Protein AF-0000000083715897 (afdb_homodimer)

Secondary structure (DSSP, 8-state):
-EEEEEEEETTEEEEEEEE--HHHHHHHHHHHHHHHHTS-SS-PEEEEEEEEEEEETTEEEEEEEEEEEE-SSEEEEEEEE--TT----HHHHHHHH-TTEEEEETTHHHHHHHHHHHH----S-EEE-SSS-S--------------/-EEEEEEEETTEEEEEEEE--HHHHHHHHHHHHHHHHTS-SS-PEEEEEEEEEEEETTEEEEEEEEEEEE-SSEEEEEEEE--TT----HHHHHHHH-TTEEEEETTHHHHHHHHHHHH----S-EEE-SSS-S--------------

Radius of gyration: 19.13 Å; Cα contacts (8 Å, |Δi|>4): 554; chains: 2; bounding box: 36×48×66 Å

Sequence (296 aa):
MGYVKSFNLNGIYIETTVTNERNVIDDHISRFERQVNDYDNCMTKFFGFDTEWRVSSYGVACCQCAISLADGRSCLIIPLSSSVTVSIPQSLVNFLSHPNYTFVGIGIKDNVTDIKNVYGIGCRNAVELGPWAARVYCSTRMSYYGVDMGYVKSFNLNGIYIETTVTNERNVIDDHISRFERQVNDYDNCMTKFFGFDTEWRVSSYGVACCQCAISLADGRSCLIIPLSSSVTVSIPQSLVNFLSHPNYTFVGIGIKDNVTDIKNVYGIGCRNAVELGPWAARVYCSTRMSYYGVD

pLDDT: mean 79.61, std 22.15, range [19.59, 97.88]

InterPro domains:
  IPR012337 Ribonuclease H-like superfamily [SSF53098] (43-140)
  IPR036397 Ribonuclease H superfamily [G3DSA:3.30.420.10] (3-148)
  IPR051132 3'-5' Exonuclease domain-containing protein [PTHR13620] (13-134)

Organism: NCBI:txid97028

Structure (mmCIF, N/CA/C/O backbone):
data_AF-0000000083715897-model_v1
#
loop_
_entity.id
_entity.type
_entity.pdbx_description
1 polymer 'Werner syndrome-like exonuclease-like'
#
loop_
_atom_site.group_PDB
_atom_site.id
_atom_site.type_symbol
_atom_site.label_atom_id
_atom_site.label_alt_id
_atom_site.label_comp_id
_atom_site.label_asym_id
_atom_site.label_entity_id
_atom_site.label_seq_id
_atom_site.pdbx_PDB_ins_code
_atom_site.Cartn_x
_atom_site.Cartn_y
_atom_site.Cartn_z
_atom_site.occupancy
_atom_site.B_iso_or_equiv
_atom_site.auth_seq_id
_atom_site.auth_comp_id
_atom_site.auth_asym_id
_atom_site.auth_atom_id
_atom_site.pdbx_PDB_model_num
ATOM 1 N N . MET A 1 1 ? 14.938 15.688 6.055 1 63.53 1 MET A N 1
ATOM 2 C CA . MET A 1 1 ? 15.453 14.492 5.395 1 63.53 1 MET A CA 1
ATOM 3 C C . MET A 1 1 ? 14.391 13.867 4.492 1 63.53 1 MET A C 1
ATOM 5 O O . MET A 1 1 ? 13.211 13.852 4.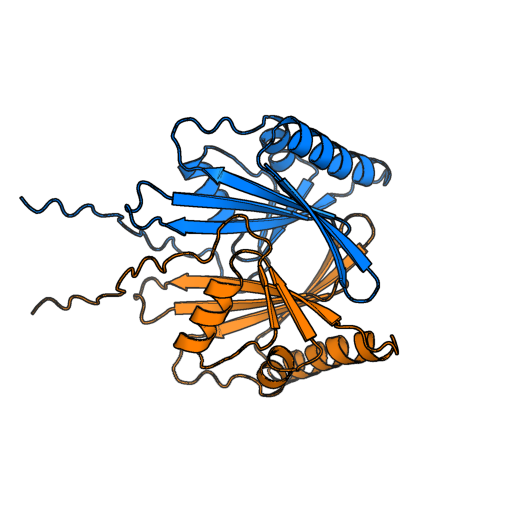84 1 63.53 1 MET A O 1
ATOM 9 N N . GLY A 1 2 ? 14.688 13.812 3.156 1 84.19 2 GLY A N 1
ATOM 10 C CA . GLY A 1 2 ? 13.734 13.203 2.244 1 84.19 2 GLY A CA 1
ATOM 11 C C . GLY A 1 2 ? 14.297 12.977 0.854 1 84.19 2 GLY A C 1
ATOM 12 O O . GLY A 1 2 ? 15.391 13.445 0.539 1 84.19 2 GLY A O 1
ATOM 13 N N . TYR A 1 3 ? 13.891 12.055 0.221 1 88.25 3 TYR A N 1
ATOM 14 C CA . TYR A 1 3 ? 14.242 11.812 -1.176 1 88.25 3 TYR A CA 1
ATOM 15 C C . TYR A 1 3 ? 12.984 11.672 -2.033 1 88.25 3 TYR A C 1
ATOM 17 O O . TYR A 1 3 ? 11.883 11.531 -1.507 1 88.25 3 TYR A O 1
ATOM 25 N N . VAL A 1 4 ? 13.227 11.906 -3.285 1 92.5 4 VAL A N 1
ATOM 26 C CA . VAL A 1 4 ? 12.188 11.719 -4.293 1 92.5 4 VAL A CA 1
ATOM 27 C C . VAL A 1 4 ? 12.656 10.703 -5.336 1 92.5 4 VAL A C 1
ATOM 29 O O . VAL A 1 4 ? 13.789 10.773 -5.809 1 92.5 4 VAL A O 1
ATOM 32 N N . LYS A 1 5 ? 11.906 9.758 -5.648 1 93.12 5 LYS A N 1
ATOM 33 C CA . LYS A 1 5 ? 12.148 8.773 -6.691 1 93.12 5 LYS A CA 1
ATOM 34 C C . LYS A 1 5 ? 10.898 8.555 -7.543 1 93.12 5 LYS A C 1
ATOM 36 O O . LYS A 1 5 ? 9.773 8.648 -7.047 1 93.12 5 LYS A O 1
ATOM 41 N N . SER A 1 6 ? 11.094 8.297 -8.82 1 93.12 6 SER A N 1
ATOM 42 C CA . SER A 1 6 ? 9.984 8.008 -9.719 1 93.12 6 SER A CA 1
ATOM 43 C C . SER A 1 6 ? 10.062 6.582 -10.258 1 93.12 6 SER A C 1
ATOM 45 O O . SER A 1 6 ? 11.148 6.094 -10.578 1 93.12 6 SER A O 1
ATOM 47 N N . PHE A 1 7 ? 8.969 5.938 -10.344 1 91.38 7 PHE A N 1
ATOM 48 C CA . PHE A 1 7 ? 8.859 4.582 -10.875 1 91.38 7 PHE A CA 1
ATOM 49 C C . PHE A 1 7 ? 7.855 4.527 -12.023 1 91.38 7 PHE A C 1
ATOM 51 O O . PHE A 1 7 ? 6.801 5.16 -11.961 1 91.38 7 PHE A O 1
ATOM 58 N N . ASN A 1 8 ? 8.227 3.824 -13.07 1 89.19 8 ASN A N 1
ATOM 59 C CA . ASN A 1 8 ? 7.301 3.58 -14.172 1 89.19 8 ASN A CA 1
ATOM 60 C C . ASN A 1 8 ? 6.531 2.275 -13.977 1 89.19 8 ASN A C 1
ATOM 62 O O . ASN A 1 8 ? 7.098 1.19 -14.117 1 89.19 8 ASN A O 1
ATOM 66 N N . LEU A 1 9 ? 5.281 2.418 -13.578 1 89.69 9 LEU A N 1
ATOM 67 C CA . LEU A 1 9 ? 4.402 1.261 -13.445 1 89.69 9 LEU A CA 1
ATOM 68 C C . LEU A 1 9 ? 3.445 1.164 -14.625 1 89.69 9 LEU A C 1
ATOM 70 O O . LEU A 1 9 ? 2.385 1.791 -14.625 1 89.69 9 LEU A O 1
ATOM 74 N N . ASN A 1 10 ? 3.775 0.331 -15.594 1 85.44 10 ASN A N 1
ATOM 75 C CA . ASN A 1 10 ? 2.906 0.104 -16.75 1 85.44 10 ASN A CA 1
ATOM 76 C C . ASN A 1 10 ? 2.566 1.41 -17.453 1 85.44 10 ASN A C 1
ATOM 78 O O . ASN A 1 10 ? 1.398 1.685 -17.734 1 85.44 10 ASN A O 1
ATOM 82 N N . GLY A 1 11 ? 3.57 2.293 -17.578 1 84.12 11 GLY A N 1
ATOM 83 C CA . GLY A 1 11 ? 3.389 3.537 -18.312 1 84.12 11 GLY A CA 1
ATOM 84 C C . GLY A 1 11 ? 2.965 4.691 -17.422 1 84.12 11 GLY A C 1
ATOM 85 O O . GLY A 1 11 ? 2.857 5.828 -17.891 1 84.12 11 GLY A O 1
ATOM 86 N N . ILE A 1 12 ? 2.635 4.426 -16.234 1 87.56 12 ILE A N 1
ATOM 87 C CA . ILE A 1 12 ? 2.27 5.469 -15.289 1 87.56 12 ILE A CA 1
ATOM 88 C C . ILE A 1 12 ? 3.459 5.781 -14.383 1 87.56 12 ILE A C 1
ATOM 90 O O . ILE A 1 12 ? 3.938 4.906 -13.656 1 87.56 12 ILE A O 1
ATOM 94 N N . TYR A 1 13 ? 3.92 6.949 -14.484 1 90 13 TYR A N 1
ATOM 95 C CA . TYR A 1 13 ? 5.02 7.371 -13.625 1 90 13 TYR A CA 1
ATOM 96 C C . TYR A 1 13 ? 4.504 7.848 -12.273 1 90 13 TYR A C 1
ATOM 98 O O . TYR A 1 13 ? 3.676 8.758 -12.203 1 90 13 TYR A O 1
ATOM 106 N N . ILE A 1 14 ? 4.977 7.223 -11.25 1 93.5 14 ILE A N 1
ATOM 107 C CA . ILE A 1 14 ? 4.59 7.59 -9.898 1 93.5 14 ILE A CA 1
ATOM 108 C C . ILE A 1 14 ? 5.773 8.234 -9.18 1 93.5 14 ILE A C 1
ATOM 110 O O . ILE A 1 14 ? 6.758 7.562 -8.867 1 93.5 14 ILE A O 1
ATOM 114 N N . GLU A 1 15 ? 5.676 9.523 -8.953 1 95.62 15 GLU A N 1
ATOM 115 C CA . GLU A 1 15 ? 6.688 10.227 -8.172 1 95.62 15 GLU A CA 1
ATOM 116 C C . GLU A 1 15 ? 6.496 9.969 -6.676 1 95.62 15 GLU A C 1
ATOM 118 O O . GLU A 1 15 ? 5.457 10.312 -6.109 1 95.62 15 GLU A O 1
ATOM 123 N N . THR A 1 16 ? 7.477 9.352 -6.039 1 96.19 16 THR A N 1
ATOM 124 C CA . THR A 1 16 ? 7.391 8.992 -4.625 1 96.19 16 THR A CA 1
ATOM 125 C C . THR A 1 16 ? 8.32 9.875 -3.791 1 96.19 16 THR A C 1
ATOM 127 O O . THR A 1 16 ? 9.531 9.891 -4.012 1 96.19 16 THR A O 1
ATOM 130 N N . THR A 1 17 ? 7.762 10.617 -2.85 1 96.69 17 THR A N 1
ATOM 131 C CA . THR A 1 17 ? 8.492 11.492 -1.94 1 96.69 17 THR A CA 1
ATOM 132 C C . THR A 1 17 ? 8.5 10.914 -0.526 1 96.69 17 THR A C 1
ATOM 134 O O . THR A 1 17 ? 7.441 10.641 0.04 1 96.69 17 THR A O 1
ATOM 137 N N . VAL A 1 18 ? 9.656 10.672 -0.022 1 95 18 VAL A N 1
ATOM 138 C CA . VAL A 1 18 ? 9.82 10.266 1.372 1 95 18 VAL A CA 1
ATOM 139 C C . VAL A 1 18 ? 10.422 11.422 2.172 1 95 18 VAL A C 1
ATOM 141 O O . VAL A 1 18 ? 11.539 11.867 1.889 1 95 18 VAL A O 1
ATOM 144 N N . THR A 1 19 ? 9.641 11.883 3.217 1 93.56 19 THR A N 1
ATOM 145 C CA . THR A 1 19 ? 10.133 13.062 3.914 1 93.56 19 THR A CA 1
ATOM 146 C C . THR A 1 19 ? 9.469 13.203 5.281 1 93.56 19 THR A C 1
ATOM 148 O O . THR A 1 19 ? 8.336 12.75 5.477 1 93.56 19 THR A O 1
ATOM 151 N N . ASN A 1 20 ? 10.156 13.82 6.184 1 91.94 20 ASN A N 1
ATOM 152 C CA . ASN A 1 20 ? 9.555 14.266 7.434 1 91.94 20 ASN A CA 1
ATOM 153 C C . ASN A 1 20 ? 9.625 15.781 7.578 1 91.94 20 ASN A C 1
ATOM 155 O O . ASN A 1 20 ? 9.359 16.328 8.648 1 91.94 20 ASN A O 1
ATOM 159 N N . GLU A 1 21 ? 9.969 16.469 6.527 1 92.31 21 GLU A N 1
ATOM 160 C CA . GLU A 1 21 ? 10.031 17.922 6.547 1 92.31 21 GLU A CA 1
ATOM 161 C C . GLU A 1 21 ? 8.648 18.547 6.355 1 92.31 21 GLU A C 1
ATOM 163 O O . GLU A 1 21 ? 7.988 18.297 5.344 1 92.31 21 GLU A O 1
ATOM 168 N N . ARG A 1 22 ? 8.336 19.422 7.223 1 93.69 22 ARG A N 1
ATOM 169 C CA . ARG A 1 22 ? 6.992 19.984 7.266 1 93.69 22 ARG A CA 1
ATOM 170 C C . ARG A 1 22 ? 6.66 20.703 5.961 1 93.69 22 ARG A C 1
ATOM 172 O O . ARG A 1 22 ? 5.578 20.516 5.402 1 93.69 22 ARG A O 1
ATOM 179 N N . ASN A 1 23 ? 7.605 21.5 5.531 1 95.38 23 ASN A N 1
ATOM 180 C CA . ASN A 1 23 ? 7.328 22.297 4.336 1 95.38 23 ASN A CA 1
ATOM 181 C C . ASN A 1 23 ? 7.117 21.406 3.111 1 95.38 23 ASN A C 1
ATOM 183 O O . ASN A 1 23 ? 6.285 21.719 2.256 1 95.38 23 ASN A O 1
ATOM 187 N N . VAL A 1 24 ? 7.887 20.359 2.979 1 96.62 24 VAL A N 1
ATOM 188 C CA . VAL A 1 24 ? 7.762 19.438 1.851 1 96.62 24 VAL A CA 1
ATOM 189 C C . VAL A 1 24 ? 6.426 18.703 1.932 1 96.62 24 VAL A C 1
ATOM 191 O O . VAL A 1 24 ? 5.75 18.516 0.918 1 96.62 24 VAL A O 1
ATOM 194 N N . ILE A 1 25 ? 6.035 18.297 3.094 1 97.06 25 ILE A N 1
ATOM 195 C CA . ILE A 1 25 ? 4.758 17.625 3.312 1 97.06 25 ILE A CA 1
ATOM 196 C C . ILE A 1 25 ? 3.613 18.562 2.93 1 97.06 25 ILE A C 1
ATOM 198 O O . ILE A 1 25 ? 2.721 18.188 2.17 1 97.06 25 ILE A O 1
ATOM 202 N N . ASP A 1 26 ? 3.686 19.797 3.414 1 97.62 26 ASP A N 1
ATOM 203 C CA . ASP A 1 26 ? 2.646 20.781 3.119 1 97.62 26 ASP A CA 1
ATOM 204 C C . ASP A 1 26 ? 2.512 21 1.614 1 97.62 26 ASP A C 1
ATOM 206 O O . ASP A 1 26 ? 1.397 21.047 1.088 1 97.62 26 ASP A O 1
ATOM 210 N N . ASP A 1 27 ? 3.613 21.109 0.977 1 97.25 27 ASP A N 1
ATOM 211 C CA . ASP A 1 27 ? 3.615 21.344 -0.465 1 97.25 27 ASP A CA 1
ATOM 212 C C . ASP A 1 27 ? 3.006 20.156 -1.21 1 97.25 27 ASP A C 1
ATOM 214 O O . ASP A 1 27 ? 2.23 20.344 -2.152 1 97.25 27 ASP A O 1
ATOM 218 N N . HIS A 1 28 ? 3.367 18.969 -0.839 1 97.38 28 HIS A N 1
ATOM 219 C CA . HIS A 1 28 ? 2.846 17.781 -1.5 1 97.38 28 HIS A CA 1
ATOM 220 C C . HIS A 1 28 ? 1.341 17.656 -1.293 1 97.38 28 HIS A C 1
ATOM 222 O O . HIS A 1 28 ? 0.606 17.328 -2.23 1 97.38 28 HIS A O 1
ATOM 228 N N . ILE A 1 29 ? 0.895 17.859 -0.114 1 97.31 29 ILE A N 1
ATOM 229 C CA . ILE A 1 29 ? -0.531 17.766 0.186 1 97.31 29 ILE A CA 1
ATOM 230 C C . ILE A 1 29 ? -1.288 18.828 -0.616 1 97.31 29 ILE A C 1
ATOM 232 O O . ILE A 1 29 ? -2.373 18.562 -1.14 1 97.31 29 ILE A O 1
ATOM 236 N N . SER A 1 30 ? -0.7 20.016 -0.681 1 95.81 30 SER A N 1
ATOM 237 C CA . SER A 1 30 ? -1.312 21.047 -1.515 1 95.81 30 SER A CA 1
ATOM 238 C C . SER A 1 30 ? -1.461 20.578 -2.957 1 95.81 30 SER A C 1
ATOM 240 O O . SER A 1 30 ? -2.467 20.859 -3.609 1 95.81 30 SER A O 1
ATOM 242 N N . ARG A 1 31 ? -0.529 19.859 -3.473 1 93.94 31 ARG A N 1
ATOM 243 C CA . ARG A 1 31 ? -0.606 19.312 -4.82 1 93.94 31 ARG A CA 1
ATOM 244 C C . ARG A 1 31 ? -1.712 18.266 -4.922 1 93.94 31 ARG A C 1
ATOM 246 O O . ARG A 1 31 ? -2.453 18.234 -5.906 1 93.94 31 ARG A O 1
ATOM 253 N N . PHE A 1 32 ? -1.788 17.391 -3.922 1 94 32 PHE A N 1
ATOM 254 C CA . PHE A 1 32 ? -2.908 16.453 -3.867 1 94 32 PHE A CA 1
ATOM 255 C C . PHE A 1 32 ? -4.23 17.188 -4.047 1 94 32 PHE A C 1
ATOM 257 O O . PHE A 1 32 ? -5.074 16.781 -4.848 1 94 32 PHE A O 1
ATOM 264 N N . GLU A 1 33 ? -4.383 18.297 -3.355 1 90.5 33 GLU A N 1
ATOM 265 C CA . GLU A 1 33 ? -5.652 19.016 -3.264 1 90.5 33 GLU A CA 1
ATOM 266 C C . GLU A 1 33 ? -5.953 19.766 -4.555 1 90.5 33 GLU A C 1
ATOM 268 O O . GLU A 1 33 ? -7.113 19.875 -4.957 1 90.5 33 GLU A O 1
ATOM 273 N N . ARG A 1 34 ? -4.961 20.312 -5.203 1 86.88 34 ARG A N 1
ATOM 274 C CA . ARG A 1 34 ? -5.145 21.062 -6.438 1 86.88 34 ARG A CA 1
ATOM 275 C C . ARG A 1 34 ? -5.609 20.156 -7.574 1 86.88 34 ARG A C 1
ATOM 277 O O . ARG A 1 34 ? -6.441 20.562 -8.391 1 86.88 34 ARG A O 1
ATOM 284 N N . GLN A 1 35 ? -5.008 19.062 -7.684 1 76.5 35 GLN A N 1
ATOM 285 C CA . GLN A 1 35 ? -5.344 18.125 -8.742 1 76.5 35 GLN A CA 1
ATOM 286 C C . GLN A 1 35 ? -6.793 17.656 -8.633 1 76.5 35 GLN A C 1
ATOM 288 O O . GLN A 1 35 ? -7.441 17.391 -9.648 1 76.5 35 GLN A O 1
ATOM 293 N N . VAL A 1 36 ? -7.305 17.656 -7.484 1 61.97 36 VAL A N 1
ATOM 294 C CA . VAL A 1 36 ? -8.68 17.234 -7.25 1 61.97 36 VAL A CA 1
ATOM 295 C C . VAL A 1 36 ? -9.641 18.375 -7.582 1 61.97 36 VAL A C 1
ATOM 297 O O . VAL A 1 36 ? -10.758 18.141 -8.047 1 61.97 36 VAL A O 1
ATOM 300 N N . ASN A 1 37 ? -9.281 19.516 -7.246 1 58.19 37 ASN A N 1
ATOM 301 C CA . ASN A 1 37 ? -10.141 20.672 -7.477 1 58.19 37 ASN A CA 1
ATOM 302 C C . ASN A 1 37 ? -10.398 20.891 -8.969 1 58.19 37 ASN A C 1
ATOM 304 O O . ASN A 1 37 ? -11.414 21.469 -9.344 1 58.19 37 ASN A O 1
ATOM 308 N N . ASP A 1 38 ? -9.367 20.594 -9.727 1 53.31 38 ASP A N 1
ATOM 309 C CA . ASP A 1 38 ? -9.609 20.844 -11.141 1 53.31 38 ASP A CA 1
ATOM 310 C C . ASP A 1 38 ? -10.75 19.984 -11.664 1 53.31 38 ASP A C 1
ATOM 312 O O . ASP A 1 38 ? -11.281 20.234 -12.75 1 53.31 38 ASP A O 1
ATOM 316 N N . TYR A 1 39 ? -10.883 18.938 -11.078 1 49.66 39 TYR A N 1
ATOM 317 C CA . TYR A 1 39 ? -12.047 18.172 -11.508 1 49.66 39 TYR A CA 1
ATOM 318 C C . TYR A 1 39 ? -13.289 18.578 -10.711 1 49.66 39 TYR A C 1
ATOM 320 O O . TYR A 1 39 ? -13.234 18.672 -9.484 1 49.66 39 TYR A O 1
ATOM 328 N N . ASP A 1 40 ? -13.906 19.688 -11.117 1 47.66 40 ASP A N 1
ATOM 329 C CA . ASP A 1 40 ? -15.094 20.406 -10.68 1 47.66 40 ASP A CA 1
ATOM 330 C C . ASP A 1 40 ? -16.016 19.5 -9.867 1 47.66 40 ASP A C 1
ATOM 332 O O . ASP A 1 40 ? -16.969 19.969 -9.227 1 47.66 40 ASP A O 1
ATOM 336 N N . ASN A 1 41 ? -16.266 18.188 -10.164 1 49.81 41 ASN A N 1
ATOM 337 C CA . ASN A 1 41 ? -17.578 17.672 -9.812 1 49.81 41 ASN A CA 1
ATOM 338 C C . ASN A 1 41 ? -17.625 17.219 -8.352 1 49.81 41 ASN A C 1
ATOM 340 O O . ASN A 1 41 ? -16.594 17.031 -7.723 1 49.81 41 ASN A O 1
ATOM 344 N N . CYS A 1 42 ? -18.875 17.438 -7.691 1 50.62 42 CYS A N 1
ATOM 345 C CA . CYS A 1 42 ? -19.531 17 -6.461 1 50.62 42 CYS A CA 1
ATOM 346 C C . CYS A 1 42 ? -19.016 15.633 -6.023 1 50.62 42 CYS A C 1
ATOM 348 O O . CYS A 1 42 ? -19.594 14.992 -5.145 1 50.62 42 CYS A O 1
ATOM 350 N N . MET A 1 43 ? -17.75 15.25 -6.656 1 60.38 43 MET A N 1
ATOM 351 C CA . MET A 1 43 ? -17.547 13.836 -6.359 1 60.38 43 MET A CA 1
ATOM 352 C C . MET A 1 43 ? -16.375 13.641 -5.395 1 60.38 43 MET A C 1
ATOM 354 O O . MET A 1 43 ? -15.492 14.492 -5.312 1 60.38 43 MET A O 1
ATOM 358 N N . THR A 1 44 ? -16.547 12.805 -4.504 1 66.69 44 THR A N 1
ATOM 359 C CA . THR A 1 44 ? -15.523 12.359 -3.557 1 66.69 44 THR A CA 1
ATOM 360 C C . THR A 1 44 ? -14.234 11.984 -4.285 1 66.69 44 THR A C 1
ATOM 362 O O . THR A 1 44 ? -14.273 11.438 -5.387 1 66.69 44 THR A O 1
ATOM 365 N N . LYS A 1 45 ? -13.188 12.602 -3.738 1 88.44 45 LYS A N 1
ATOM 366 C CA . LYS A 1 45 ? -11.867 12.273 -4.262 1 88.44 45 LYS A CA 1
ATOM 367 C C . LYS A 1 45 ? -11.234 11.125 -3.48 1 88.44 45 LYS A C 1
ATOM 369 O O . LYS A 1 45 ? -11.305 11.086 -2.25 1 88.44 45 LYS A O 1
ATOM 374 N N . PHE A 1 46 ? -10.719 10.211 -4.227 1 93.94 46 PHE A N 1
ATOM 375 C CA . PHE A 1 46 ? -10.156 9.031 -3.588 1 93.94 46 PHE A CA 1
ATOM 376 C C . PHE A 1 46 ? -8.641 9.133 -3.502 1 93.94 46 PHE A C 1
ATOM 378 O O . PHE A 1 46 ? -7.988 9.594 -4.441 1 93.94 46 PHE A O 1
ATOM 385 N N . PHE A 1 47 ? -8.039 8.727 -2.389 1 96.25 47 PHE A N 1
ATOM 386 C CA . PHE A 1 47 ? -6.605 8.594 -2.148 1 96.25 47 PHE A CA 1
ATOM 387 C C . PHE A 1 47 ? -6.281 7.227 -1.569 1 96.25 47 PHE A C 1
ATOM 389 O O . PHE A 1 47 ? -7.102 6.629 -0.872 1 96.25 47 PHE A O 1
ATOM 396 N N . GLY A 1 48 ? -5.129 6.711 -1.991 1 96.75 48 GLY A N 1
ATOM 397 C CA . GLY A 1 48 ? -4.605 5.555 -1.277 1 96.75 48 GLY A CA 1
ATOM 398 C C . GLY A 1 48 ? -4.012 5.91 0.075 1 96.75 48 GLY A C 1
ATOM 399 O O . GLY A 1 48 ? -3.42 6.977 0.239 1 96.75 48 GLY A O 1
ATOM 400 N N . PHE A 1 49 ? -4.188 5.039 1.024 1 97.12 49 PHE A N 1
ATOM 401 C CA . PHE A 1 49 ? -3.678 5.219 2.379 1 97.12 49 PHE A CA 1
ATOM 402 C C . PHE A 1 49 ? -3.137 3.908 2.934 1 97.12 49 PHE A C 1
ATOM 404 O O . PHE A 1 49 ? -3.75 2.854 2.756 1 97.12 49 PHE A O 1
ATOM 411 N N . ASP A 1 50 ? -1.96 4.031 3.584 1 94 50 ASP A N 1
ATOM 412 C CA . ASP A 1 50 ? -1.359 2.883 4.254 1 94 50 ASP A CA 1
ATOM 413 C C . ASP A 1 50 ? -0.403 3.33 5.359 1 94 50 ASP A C 1
ATOM 415 O O . ASP A 1 50 ? 0.036 4.484 5.375 1 94 50 ASP A O 1
ATOM 419 N N . THR A 1 51 ? -0.194 2.396 6.309 1 92.62 51 THR A N 1
ATOM 420 C CA . THR A 1 51 ? 0.817 2.641 7.332 1 92.62 51 THR A CA 1
ATOM 421 C C . THR A 1 51 ? 1.758 1.446 7.457 1 92.62 51 THR A C 1
ATOM 423 O O . THR A 1 51 ? 1.384 0.318 7.129 1 92.62 51 THR A O 1
ATOM 426 N N . GLU A 1 52 ? 2.939 1.724 7.809 1 88.69 52 GLU A N 1
ATOM 427 C CA . GLU A 1 52 ? 3.939 0.72 8.164 1 88.69 52 GLU A CA 1
ATOM 428 C C . GLU A 1 52 ? 4.527 0.988 9.547 1 88.69 52 GLU A C 1
ATOM 430 O O . GLU A 1 52 ? 4.977 2.1 9.828 1 88.69 52 GLU A O 1
ATOM 435 N N . TRP A 1 53 ? 4.465 -0.069 10.336 1 83.56 53 TRP A N 1
ATOM 436 C CA . TRP A 1 53 ? 4.918 0.062 11.711 1 83.56 53 TRP A CA 1
ATOM 4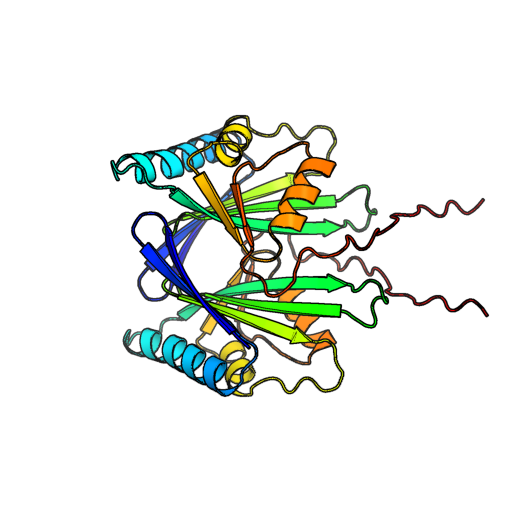37 C C . TRP A 1 53 ? 6.141 -0.812 11.969 1 83.56 53 TRP A C 1
ATOM 439 O O . TRP A 1 53 ? 6.238 -1.924 11.445 1 83.56 53 TRP A O 1
ATOM 449 N N . ARG A 1 54 ? 7.031 -0.225 12.727 1 76.75 54 ARG A N 1
ATOM 450 C CA . ARG A 1 54 ? 8.18 -0.995 13.195 1 76.75 54 ARG A CA 1
ATOM 451 C C . ARG A 1 54 ? 8.414 -0.771 14.68 1 76.75 54 ARG A C 1
ATOM 453 O O . ARG A 1 54 ? 8.289 0.352 15.172 1 76.75 54 ARG A O 1
ATOM 460 N N . VAL A 1 55 ? 8.484 -1.864 15.336 1 68.44 55 VAL A N 1
ATOM 461 C CA . VAL A 1 55 ? 8.828 -1.768 16.75 1 68.44 55 VAL A CA 1
ATOM 462 C C . VAL A 1 55 ? 10.344 -1.843 16.906 1 68.44 55 VAL A C 1
ATOM 464 O O . VAL A 1 55 ? 11.008 -2.627 16.234 1 68.44 55 VAL A O 1
ATOM 467 N N . SER A 1 56 ? 10.797 -0.863 17.531 1 59.12 56 SER A N 1
ATOM 468 C CA . SER A 1 56 ? 12.234 -0.819 17.75 1 59.12 56 SER A CA 1
ATOM 469 C C . SER A 1 56 ? 12.688 -1.93 18.703 1 59.12 56 SER A C 1
ATOM 471 O O . SER A 1 56 ? 11.867 -2.52 19.406 1 59.12 56 SER A O 1
ATOM 473 N N . SER A 1 57 ? 13.883 -2.207 18.516 1 57.5 57 SER A N 1
ATOM 474 C CA . SER A 1 57 ? 14.508 -3.162 19.422 1 57.5 57 SER A CA 1
ATOM 475 C C . SER A 1 57 ? 14.359 -2.725 20.875 1 57.5 57 SER A C 1
ATOM 477 O O . SER A 1 57 ? 14.453 -3.547 21.781 1 57.5 57 SER A O 1
ATOM 479 N N . TYR A 1 58 ? 14.133 -1.571 21.047 1 54.75 58 TYR A N 1
ATOM 480 C CA . TYR A 1 58 ? 14.086 -1.043 22.406 1 54.75 58 TYR A CA 1
ATOM 481 C C . TYR A 1 58 ? 12.688 -1.193 23 1 54.75 58 TYR A C 1
ATOM 483 O O . TYR A 1 58 ? 12.438 -0.749 24.125 1 54.75 58 TYR A O 1
ATOM 491 N N . GLY A 1 59 ? 12 -1.757 22.266 1 52.91 59 GLY A N 1
ATOM 492 C CA . GLY A 1 59 ? 10.672 -2.029 22.781 1 52.91 59 GLY A CA 1
ATOM 493 C C . GLY A 1 59 ? 9.594 -1.168 22.141 1 52.91 59 GLY A C 1
ATOM 494 O O . GLY A 1 59 ? 9.859 -0.449 21.172 1 52.91 59 GLY A O 1
ATOM 495 N N . VAL A 1 60 ? 8.422 -1.414 22.609 1 51.69 60 VAL A N 1
ATOM 496 C CA . VAL A 1 60 ? 7.188 -0.854 22.062 1 51.69 60 VAL A CA 1
ATOM 497 C C . VAL A 1 60 ? 7.215 0.668 22.188 1 51.69 60 VAL A C 1
ATOM 499 O O . VAL A 1 60 ? 6.652 1.371 21.344 1 51.69 60 VAL A O 1
ATOM 502 N N . ALA A 1 61 ? 7.945 1.046 23.234 1 50.97 61 ALA A N 1
ATOM 503 C CA . ALA A 1 61 ? 8.016 2.484 23.484 1 50.97 61 ALA A CA 1
ATOM 504 C C . ALA A 1 61 ? 8.617 3.219 22.297 1 50.97 61 ALA A C 1
ATOM 506 O O . ALA A 1 61 ? 8.445 4.434 22.156 1 50.97 61 ALA A O 1
ATOM 507 N N . CYS A 1 62 ? 9.203 2.355 21.562 1 57.12 62 CYS A N 1
ATOM 508 C CA . CYS A 1 62 ? 9.836 3.02 20.438 1 57.12 62 CYS A CA 1
ATOM 509 C C . CYS A 1 62 ? 9.281 2.494 19.125 1 57.12 62 CYS A C 1
ATOM 511 O O . CYS A 1 62 ? 9.883 1.625 18.484 1 57.12 62 CYS A O 1
ATOM 513 N N . CYS A 1 63 ? 8.07 2.879 18.891 1 67.62 63 CYS A N 1
ATOM 514 C CA . CYS A 1 63 ? 7.398 2.471 17.656 1 67.62 63 CYS A CA 1
ATOM 515 C C . CYS A 1 63 ? 7.59 3.514 16.562 1 67.62 63 CYS A C 1
ATOM 517 O O . CYS A 1 63 ? 7.559 4.715 16.828 1 67.62 63 CYS A O 1
ATOM 519 N N . GLN A 1 64 ? 8.133 3.033 15.5 1 77.38 64 GLN A N 1
ATOM 520 C CA . GLN A 1 64 ? 8.227 3.895 14.328 1 77.38 64 GLN A CA 1
ATOM 521 C C . GLN A 1 64 ? 7.105 3.602 13.336 1 77.38 64 GLN A C 1
ATOM 523 O O . GLN A 1 64 ? 6.672 2.455 13.203 1 77.38 64 GLN A O 1
ATOM 528 N N . CYS A 1 65 ? 6.512 4.676 12.859 1 86.69 65 CYS A N 1
ATOM 529 C CA . CYS A 1 65 ? 5.426 4.547 11.898 1 86.69 65 CYS A CA 1
ATOM 530 C C . CYS A 1 65 ? 5.691 5.402 10.656 1 86.69 65 CYS A C 1
ATOM 532 O O . CYS A 1 65 ? 6.289 6.477 10.758 1 86.69 65 CYS A O 1
ATOM 534 N N . ALA A 1 66 ? 5.344 4.898 9.539 1 92.31 66 ALA A N 1
ATOM 535 C CA . ALA A 1 66 ? 5.312 5.691 8.312 1 92.31 66 ALA A CA 1
ATOM 536 C C . ALA A 1 66 ? 3.924 5.668 7.68 1 92.31 66 ALA A C 1
ATOM 538 O O . ALA A 1 66 ? 3.307 4.609 7.559 1 92.31 66 ALA A O 1
ATOM 539 N N . ILE A 1 67 ? 3.402 6.852 7.355 1 95.12 67 ILE A N 1
ATOM 540 C CA . ILE A 1 67 ? 2.145 6.973 6.629 1 95.12 67 ILE A CA 1
ATOM 541 C C . ILE A 1 67 ? 2.426 7.121 5.133 1 95.12 67 ILE A C 1
ATOM 543 O O . ILE A 1 67 ? 3.328 7.863 4.738 1 95.12 67 ILE A O 1
ATOM 547 N N . SER A 1 68 ? 1.718 6.41 4.312 1 97 68 SER A N 1
ATOM 548 C CA . SER A 1 68 ? 1.808 6.539 2.861 1 97 68 SER A CA 1
ATOM 549 C C . SER A 1 68 ? 0.482 6.996 2.264 1 97 68 SER A C 1
ATOM 551 O O . SER A 1 68 ? -0.572 6.441 2.578 1 97 68 SER A O 1
ATOM 553 N N . LEU A 1 69 ? 0.518 8.062 1.461 1 97.88 69 LEU A N 1
ATOM 554 C CA . LEU A 1 69 ? -0.626 8.625 0.75 1 97.88 69 LEU A CA 1
ATOM 555 C C . LEU A 1 69 ? -0.372 8.648 -0.753 1 97.88 69 LEU A C 1
ATOM 557 O O . LEU A 1 69 ? 0.731 8.984 -1.195 1 97.88 69 LEU A O 1
ATOM 561 N N . ALA A 1 70 ? -1.35 8.258 -1.511 1 96.75 70 ALA A N 1
ATOM 562 C CA . ALA A 1 70 ? -1.169 8.227 -2.961 1 96.75 70 ALA A CA 1
ATOM 563 C C . ALA A 1 70 ? -2.408 8.75 -3.68 1 96.75 70 ALA A C 1
ATOM 565 O O . ALA A 1 70 ? -3.535 8.508 -3.244 1 96.75 70 ALA A O 1
ATOM 566 N N . ASP A 1 71 ? -2.246 9.43 -4.84 1 94.56 71 ASP A N 1
ATOM 567 C CA . ASP A 1 71 ? -3.371 9.969 -5.602 1 94.56 71 ASP A CA 1
ATOM 568 C C . ASP A 1 71 ? -3.402 9.398 -7.016 1 94.56 71 ASP A C 1
ATOM 570 O O . ASP A 1 71 ? -4.051 9.953 -7.902 1 94.56 71 ASP A O 1
ATOM 574 N N . GLY A 1 72 ? -2.619 8.391 -7.312 1 90.56 72 GLY A N 1
ATOM 575 C CA . GLY A 1 72 ? -2.578 7.789 -8.633 1 90.56 72 GLY A CA 1
ATOM 576 C C . GLY A 1 72 ? -1.39 8.242 -9.461 1 90.56 72 GLY A C 1
ATOM 577 O O . GLY A 1 72 ? -1.02 7.594 -10.438 1 90.56 72 GLY A O 1
ATOM 578 N N . ARG A 1 73 ? -0.858 9.414 -9.07 1 92.25 73 ARG A N 1
ATOM 579 C CA . ARG A 1 73 ? 0.263 9.938 -9.844 1 92.25 73 ARG A CA 1
ATOM 580 C C . ARG A 1 73 ? 1.475 10.188 -8.953 1 92.25 73 ARG A 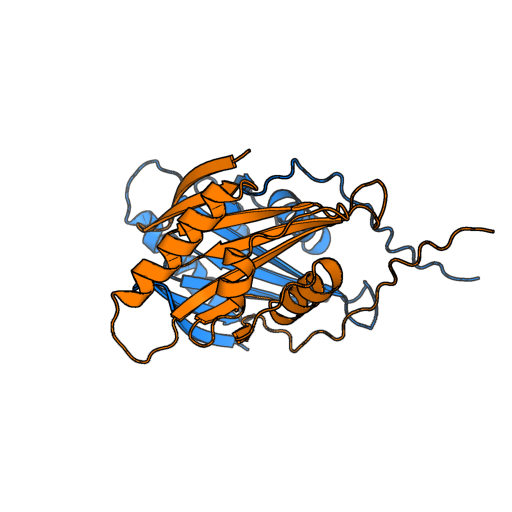C 1
ATOM 582 O O . ARG A 1 73 ? 2.594 10.336 -9.445 1 92.25 73 ARG A O 1
ATOM 589 N N . SER A 1 74 ? 1.271 10.305 -7.797 1 95.31 74 SER A N 1
ATOM 590 C CA . SER A 1 74 ? 2.359 10.516 -6.848 1 95.31 74 SER A CA 1
ATOM 591 C C . SER A 1 74 ? 2.051 9.859 -5.504 1 95.31 74 SER A C 1
ATOM 593 O O . SER A 1 74 ? 0.9 9.531 -5.219 1 95.31 74 SER A O 1
ATOM 595 N N . CYS A 1 75 ? 3.078 9.602 -4.758 1 97.06 75 CYS A N 1
ATOM 596 C CA . CYS A 1 75 ? 3.016 8.969 -3.443 1 97.06 75 CYS A CA 1
ATOM 597 C C . CYS A 1 75 ? 3.859 9.742 -2.432 1 97.06 75 CYS A C 1
ATOM 599 O O . CYS A 1 75 ? 5.004 10.102 -2.717 1 97.06 75 CYS A O 1
ATOM 601 N N . LEU A 1 76 ? 3.279 10.086 -1.317 1 97.69 76 LEU A N 1
ATOM 602 C CA . LEU A 1 76 ? 3.947 10.75 -0.203 1 97.69 76 LEU A CA 1
ATOM 603 C C . LEU A 1 76 ? 4.094 9.805 0.985 1 97.69 76 LEU A C 1
ATOM 605 O O . LEU A 1 76 ? 3.104 9.25 1.466 1 97.69 76 LEU A O 1
ATOM 609 N N . ILE A 1 77 ? 5.301 9.562 1.395 1 96.31 77 ILE A N 1
ATOM 610 C CA . ILE A 1 77 ? 5.59 8.734 2.559 1 96.31 77 ILE A CA 1
ATOM 611 C C . ILE A 1 77 ? 6.168 9.594 3.678 1 96.31 77 ILE A C 1
ATOM 613 O O . ILE A 1 77 ? 7.195 10.25 3.498 1 96.31 77 ILE A O 1
ATOM 617 N N . ILE A 1 78 ? 5.508 9.523 4.887 1 94.94 78 ILE A N 1
ATOM 618 C CA . ILE A 1 78 ? 5.871 10.375 6.016 1 94.94 78 ILE A CA 1
ATOM 619 C C . ILE A 1 78 ? 6.281 9.508 7.203 1 94.94 78 ILE A C 1
ATOM 621 O O . ILE A 1 78 ? 5.43 8.93 7.887 1 94.94 78 ILE A O 1
ATOM 625 N N . PRO A 1 79 ? 7.586 9.438 7.449 1 91.5 79 PRO A N 1
ATOM 626 C CA . PRO A 1 79 ? 8.008 8.797 8.695 1 91.5 79 PRO A CA 1
ATOM 627 C C . PRO A 1 79 ? 7.586 9.578 9.938 1 91.5 79 PRO A C 1
ATOM 629 O O . PRO A 1 79 ? 7.805 10.797 10 1 91.5 79 PRO A O 1
ATOM 632 N N . LEU A 1 80 ? 6.859 8.781 10.812 1 86.62 80 LEU A N 1
ATOM 633 C CA . LEU A 1 80 ? 6.461 9.367 12.086 1 86.62 80 LEU A CA 1
ATOM 634 C C . LEU A 1 80 ? 7.246 8.758 13.242 1 86.62 80 LEU A C 1
ATOM 636 O O . LEU A 1 80 ? 7.438 7.539 13.289 1 86.62 80 LEU A O 1
ATOM 640 N N . SER A 1 81 ? 7.984 9.477 13.922 1 74.44 81 SER A N 1
ATOM 641 C CA . SER A 1 81 ? 8.688 8.953 15.094 1 74.44 81 SER A CA 1
ATOM 642 C C . SER A 1 81 ? 7.809 9.008 16.344 1 74.44 81 SER A C 1
ATOM 644 O O . SER A 1 81 ? 6.906 9.844 16.438 1 74.44 81 SER A O 1
ATOM 646 N N . SER A 1 82 ? 7.816 7.859 17 1 65 82 SER A N 1
ATOM 647 C CA . SER A 1 82 ? 7.02 7.785 18.219 1 65 82 SER A CA 1
ATOM 648 C C . SER A 1 82 ? 7.504 8.797 19.25 1 65 82 SER A C 1
ATOM 650 O O . SER A 1 82 ? 6.977 8.852 20.375 1 65 82 SER A O 1
ATOM 652 N N . SER A 1 83 ? 8.469 9.516 18.812 1 58.25 83 SER A N 1
ATOM 653 C CA . SER A 1 83 ? 8.852 10.391 19.922 1 58.25 83 SER A CA 1
ATOM 654 C C . SER A 1 83 ? 7.75 11.391 20.25 1 58.25 83 SER A C 1
ATOM 656 O O . SER A 1 83 ? 6.977 11.773 19.375 1 58.25 83 SER A O 1
ATOM 658 N N . VAL A 1 84 ? 7.398 11.477 21.562 1 53.47 84 VAL A N 1
ATOM 659 C CA . VAL A 1 84 ? 6.395 12.289 22.234 1 53.47 84 VAL A CA 1
ATOM 660 C C . VAL A 1 84 ? 6.289 13.648 21.547 1 53.47 84 VAL A C 1
ATOM 662 O O . VAL A 1 84 ? 5.262 14.328 21.656 1 53.47 84 VAL A O 1
ATOM 665 N N . THR A 1 85 ? 7.328 13.914 20.891 1 55.06 85 THR A N 1
ATOM 666 C CA . THR A 1 85 ? 7.336 15.305 20.469 1 55.06 85 THR A CA 1
ATOM 667 C C . THR A 1 85 ? 7.098 15.406 18.953 1 55.06 85 THR A C 1
ATOM 669 O O . THR A 1 85 ? 7.441 16.422 18.344 1 55.06 85 THR A O 1
ATOM 672 N N . VAL A 1 86 ? 6.484 14.398 18.438 1 62.12 86 VAL A N 1
ATOM 673 C CA . VAL A 1 86 ? 6.387 14.547 17 1 62.12 86 VAL A CA 1
ATOM 674 C C . VAL A 1 86 ? 5.316 15.578 16.656 1 62.12 86 VAL A C 1
ATOM 676 O O . VAL A 1 86 ? 4.176 15.469 17.109 1 62.12 86 VAL A O 1
ATOM 679 N N . SER A 1 87 ? 5.73 16.719 16.156 1 81.06 87 SER A N 1
ATOM 680 C CA . SER A 1 87 ? 4.77 17.703 15.641 1 81.06 87 SER A CA 1
ATOM 681 C C . SER A 1 87 ? 4.172 17.25 14.312 1 81.06 87 SER A C 1
ATOM 683 O O . SER A 1 87 ? 4.883 17.141 13.312 1 81.06 87 SER A O 1
ATOM 685 N N . ILE A 1 88 ? 2.926 16.797 14.328 1 89.5 88 ILE A N 1
ATOM 686 C CA . ILE A 1 88 ? 2.193 16.391 13.133 1 89.5 88 ILE A CA 1
ATOM 687 C C . ILE A 1 88 ? 1.794 17.625 12.328 1 89.5 88 ILE A C 1
ATOM 689 O O . ILE A 1 88 ? 1.177 18.562 12.867 1 89.5 88 ILE A O 1
ATOM 693 N N . PRO A 1 89 ? 2.176 17.703 11.086 1 93.5 89 PRO A N 1
ATOM 694 C CA . PRO A 1 89 ? 1.766 18.859 10.266 1 93.5 89 PRO A CA 1
ATOM 695 C C . PRO A 1 89 ? 0.249 19.031 10.211 1 93.5 89 PRO A C 1
ATOM 697 O O . PRO A 1 89 ? -0.477 18.062 9.961 1 93.5 89 PRO A O 1
ATOM 700 N N . GLN A 1 90 ? -0.188 20.234 10.406 1 95.62 90 GLN A N 1
ATOM 701 C CA . GLN A 1 90 ? -1.618 20.516 10.391 1 95.62 90 GLN A CA 1
ATOM 702 C C . GLN A 1 90 ? -2.225 20.219 9.023 1 95.62 90 GLN A C 1
ATOM 704 O O . GLN A 1 90 ? -3.383 19.797 8.93 1 95.62 90 GLN A O 1
ATOM 709 N N . SER A 1 91 ? -1.464 20.422 7.973 1 97.31 91 SER A N 1
ATOM 710 C CA . SER A 1 91 ? -1.949 20.125 6.629 1 97.31 91 SER A CA 1
ATOM 711 C C . SER A 1 91 ? -2.35 18.656 6.504 1 97.31 91 SER A C 1
ATOM 713 O O . SER A 1 91 ? -3.326 18.328 5.824 1 97.31 91 SER A O 1
ATOM 715 N N . LEU A 1 92 ? -1.594 17.797 7.141 1 97 92 LEU A N 1
ATOM 716 C CA . LEU A 1 92 ? -1.908 16.375 7.113 1 97 92 LEU A CA 1
ATOM 717 C C . LEU A 1 92 ? -3.211 16.078 7.852 1 97 92 LEU A C 1
ATOM 719 O O . LEU A 1 92 ? -4.07 15.359 7.348 1 97 92 LEU A O 1
ATOM 723 N N . VAL A 1 93 ? -3.336 16.656 8.969 1 96.88 93 VAL A N 1
ATOM 724 C CA . VAL A 1 93 ? -4.539 16.469 9.781 1 96.88 93 VAL A CA 1
ATOM 725 C C . VAL A 1 93 ? -5.762 16.953 9 1 96.88 93 VAL A C 1
ATOM 727 O O . VAL A 1 93 ? -6.77 16.25 8.922 1 96.88 93 VAL A O 1
ATOM 730 N N . ASN A 1 94 ? -5.637 18.125 8.422 1 97.38 94 ASN A N 1
ATOM 731 C CA . ASN A 1 94 ? -6.734 18.688 7.641 1 97.38 94 ASN A CA 1
ATOM 732 C C . ASN A 1 94 ? -7.07 17.812 6.434 1 97.38 94 ASN A C 1
ATOM 734 O O . ASN A 1 94 ? -8.242 17.625 6.113 1 97.38 94 ASN A O 1
ATOM 738 N N . PHE A 1 95 ? -6.074 17.375 5.816 1 96.94 95 PHE A N 1
ATOM 739 C CA . PHE A 1 95 ? -6.227 16.547 4.617 1 96.94 95 PHE A CA 1
ATOM 740 C C . PHE A 1 95 ? -7.008 15.281 4.926 1 96.94 95 PHE A C 1
ATOM 742 O O . PHE A 1 95 ? -7.969 14.953 4.227 1 96.94 95 PHE A O 1
ATOM 749 N N . LEU A 1 96 ? -6.684 14.594 5.973 1 97.5 96 LEU A N 1
ATOM 750 C CA . LEU A 1 96 ? -7.285 13.312 6.34 1 97.5 96 LEU A CA 1
ATOM 751 C C . LEU A 1 96 ? -8.695 13.516 6.887 1 97.5 96 LEU A C 1
ATOM 753 O O . LEU A 1 96 ? -9.516 12.594 6.852 1 97.5 96 LEU A O 1
ATOM 757 N N . SER A 1 97 ? -8.953 14.672 7.348 1 96.69 97 SER A N 1
ATOM 758 C CA . SER A 1 97 ? -10.25 14.938 7.957 1 96.69 97 SER A CA 1
ATOM 759 C C . SER A 1 97 ? -11.188 15.625 6.973 1 96.69 97 SER A C 1
ATOM 761 O O . SER A 1 97 ? -12.336 15.93 7.309 1 96.69 97 SER A O 1
ATOM 763 N N . HIS A 1 98 ? -10.688 15.938 5.82 1 94.56 98 HIS A N 1
ATOM 764 C CA . HIS A 1 98 ? -11.484 16.672 4.844 1 94.56 98 HIS A CA 1
ATOM 765 C C . HIS A 1 98 ? -12.719 15.883 4.43 1 94.56 98 HIS A C 1
ATOM 767 O O . HIS A 1 98 ? -12.617 14.703 4.074 1 94.56 98 HIS A O 1
ATOM 773 N N . PRO A 1 99 ? -13.891 16.453 4.367 1 92.56 99 PRO A N 1
ATOM 774 C CA . PRO A 1 99 ? -15.141 15.719 4.148 1 92.56 99 PRO A CA 1
ATOM 775 C C . PRO A 1 99 ? -15.266 15.188 2.721 1 92.56 99 PRO A C 1
ATOM 777 O O . PRO A 1 99 ? -15.969 14.203 2.484 1 92.56 99 PRO A O 1
ATOM 780 N N . ASN A 1 100 ? -14.609 15.719 1.798 1 90.56 100 ASN A N 1
ATOM 781 C CA . ASN A 1 100 ? -14.766 15.328 0.399 1 90.56 100 ASN A CA 1
ATOM 782 C C . ASN A 1 100 ? -13.68 14.359 -0.038 1 90.56 100 ASN A C 1
ATOM 784 O O . ASN A 1 100 ? -13.617 13.969 -1.206 1 90.56 100 ASN A O 1
ATOM 788 N N . TYR A 1 101 ? -12.781 14.031 0.856 1 94 101 TYR A N 1
ATOM 789 C CA . TYR A 1 101 ? -11.719 13.094 0.523 1 94 101 TYR A CA 1
ATOM 790 C C . TYR A 1 101 ? -11.984 11.727 1.153 1 94 101 TYR A C 1
ATOM 792 O O . TYR A 1 101 ? -12.391 11.641 2.314 1 94 101 TYR A O 1
ATOM 800 N N . THR A 1 102 ? -11.891 10.711 0.344 1 94.94 102 THR A N 1
ATOM 801 C CA . THR A 1 102 ? -12.039 9.336 0.803 1 94.94 102 THR A CA 1
ATOM 802 C C . THR A 1 102 ? -10.727 8.562 0.637 1 94.94 102 THR A C 1
ATOM 804 O O . THR A 1 102 ? -10.117 8.594 -0.433 1 94.94 102 THR A O 1
ATOM 807 N N . PHE A 1 103 ? -10.328 7.992 1.685 1 96.69 103 PHE A N 1
ATOM 808 C CA . PHE A 1 103 ? -9.094 7.215 1.682 1 96.69 103 PHE A CA 1
ATOM 809 C C . PHE A 1 103 ? -9.398 5.723 1.609 1 96.69 103 PHE A C 1
ATOM 811 O O . PHE A 1 103 ? -10.273 5.227 2.316 1 96.69 103 PHE A O 1
ATOM 818 N N . VAL A 1 104 ? -8.688 5.047 0.712 1 95.94 104 VAL A N 1
ATOM 819 C CA . VAL A 1 104 ? -8.906 3.621 0.5 1 95.94 104 VAL A CA 1
ATOM 820 C C . VAL A 1 104 ? -7.621 2.85 0.779 1 95.94 104 VAL A C 1
ATOM 822 O O . VAL A 1 104 ? -6.523 3.359 0.548 1 95.94 104 VAL A O 1
ATOM 825 N N . GLY A 1 105 ? -7.652 1.625 1.268 1 95.06 105 GLY A N 1
ATOM 826 C CA . GLY A 1 105 ? -6.508 0.764 1.52 1 95.06 105 GLY A CA 1
ATOM 827 C C . GLY A 1 105 ? -6.883 -0.543 2.193 1 95.06 105 GLY A C 1
ATOM 828 O O . GLY A 1 105 ? -8.023 -0.718 2.633 1 95.06 105 GLY A O 1
ATOM 829 N N . ILE A 1 106 ? -5.961 -1.425 2.277 1 92.69 106 ILE A N 1
ATOM 830 C CA . ILE A 1 106 ? -6.145 -2.684 2.992 1 92.69 106 ILE A CA 1
ATOM 831 C C . ILE A 1 106 ? -5.789 -2.496 4.465 1 92.69 106 ILE A C 1
ATOM 833 O O . ILE A 1 106 ? -4.727 -1.968 4.793 1 92.69 106 ILE A O 1
ATOM 837 N N . GLY A 1 107 ? -6.711 -2.975 5.355 1 90.31 107 GLY A N 1
ATOM 838 C CA . GLY A 1 107 ? -6.469 -2.809 6.781 1 90.31 107 GLY A CA 1
ATOM 839 C C . GLY A 1 107 ? -6.574 -1.366 7.238 1 90.31 107 GLY A C 1
ATOM 840 O O . GLY A 1 107 ? -6.047 -1.005 8.297 1 90.31 107 GLY A O 1
ATOM 841 N N . ILE A 1 108 ? -7.191 -0.569 6.434 1 93.44 108 ILE A N 1
ATOM 842 C CA . ILE A 1 108 ? -7.156 0.872 6.66 1 93.44 108 ILE A CA 1
ATOM 843 C C . ILE A 1 108 ? -7.918 1.215 7.938 1 93.44 108 ILE A C 1
ATOM 845 O O . ILE A 1 108 ? -7.543 2.143 8.656 1 93.44 108 ILE A O 1
ATOM 849 N N . LYS A 1 109 ? -8.938 0.554 8.289 1 90.75 109 LYS A N 1
ATOM 850 C CA . LYS A 1 109 ? -9.672 0.85 9.516 1 90.75 109 LYS A CA 1
ATOM 851 C C . LYS A 1 109 ? -8.789 0.671 10.75 1 90.75 109 LYS A C 1
ATOM 853 O O . LYS A 1 109 ? -8.781 1.52 11.641 1 90.75 109 LYS A O 1
ATOM 858 N N . ASP A 1 110 ? -8.047 -0.385 10.75 1 88.06 110 ASP A N 1
ATOM 859 C CA . ASP A 1 110 ? -7.102 -0.602 11.844 1 88.06 110 ASP A CA 1
ATOM 860 C C . ASP A 1 110 ? -5.98 0.435 11.812 1 88.06 110 ASP A C 1
ATOM 862 O O . ASP A 1 110 ? -5.566 0.943 12.859 1 88.06 110 ASP A O 1
ATOM 866 N N . ASN A 1 111 ? -5.531 0.663 10.609 1 90.75 111 ASN A N 1
ATOM 867 C CA . ASN A 1 111 ? -4.449 1.629 10.453 1 90.75 111 ASN A CA 1
ATOM 868 C C . ASN A 1 111 ? -4.84 3.004 10.984 1 90.75 111 ASN A C 1
ATOM 870 O O . ASN A 1 111 ? -4.078 3.627 11.727 1 90.75 111 ASN A O 1
ATOM 874 N N . VAL A 1 112 ? -6.027 3.453 10.609 1 93.12 112 VAL A N 1
ATOM 875 C CA . VAL A 1 112 ? -6.5 4.766 11.039 1 93.12 112 VAL A CA 1
ATOM 876 C C . VAL A 1 112 ? -6.719 4.773 12.547 1 93.12 112 VAL A C 1
ATOM 878 O O . VAL A 1 112 ? -6.41 5.762 13.219 1 93.12 112 VAL A O 1
ATOM 881 N N . THR A 1 113 ? -7.242 3.723 13.094 1 91.62 113 THR A N 1
ATOM 882 C CA . THR A 1 113 ? -7.426 3.605 14.539 1 91.62 113 THR A CA 1
ATOM 883 C C . THR A 1 113 ? -6.086 3.695 15.258 1 91.62 113 THR A C 1
ATOM 885 O O . THR A 1 113 ? -5.961 4.414 16.25 1 91.62 113 THR A O 1
ATOM 888 N N . ASP A 1 114 ? -5.109 3.002 14.758 1 88.12 114 ASP A N 1
ATOM 889 C CA . ASP A 1 114 ? -3.789 2.975 15.383 1 88.12 114 ASP A CA 1
ATOM 890 C C . ASP A 1 114 ? -3.146 4.359 15.367 1 88.12 114 ASP A C 1
ATOM 892 O O . ASP A 1 114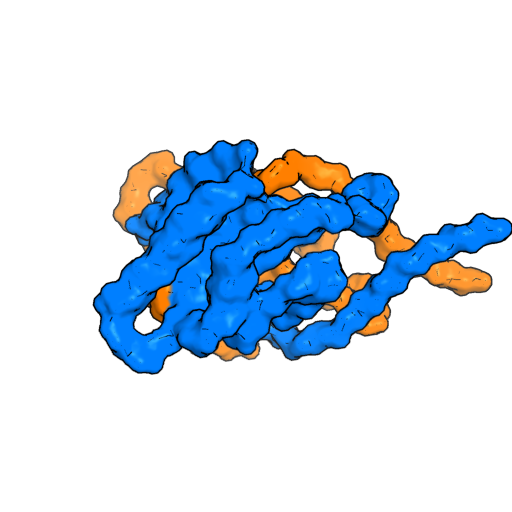 ? -2.574 4.793 16.375 1 88.12 114 ASP A O 1
ATOM 896 N N . ILE A 1 115 ? -3.209 5.035 14.242 1 90.62 115 ILE A N 1
ATOM 897 C CA . ILE A 1 115 ? -2.555 6.336 14.164 1 90.62 115 ILE A CA 1
ATOM 898 C C . ILE A 1 115 ? -3.299 7.34 15.039 1 90.62 115 ILE A C 1
ATOM 900 O O . ILE A 1 115 ? -2.691 8.258 15.594 1 90.62 115 ILE A O 1
ATOM 904 N N . LYS A 1 116 ? -4.609 7.207 15.133 1 92.5 116 LYS A N 1
ATOM 905 C CA . LYS A 1 116 ? -5.363 8.039 16.062 1 92.5 116 LYS A CA 1
ATOM 906 C C . LYS A 1 116 ? -4.918 7.809 17.5 1 92.5 116 LYS A C 1
ATOM 908 O O . LYS A 1 116 ? -4.684 8.758 18.25 1 92.5 116 LYS A O 1
ATOM 913 N N . ASN A 1 117 ? -4.766 6.586 17.844 1 88.06 117 ASN A N 1
ATOM 914 C CA . ASN A 1 117 ? -4.406 6.219 19.219 1 88.06 117 ASN A CA 1
ATOM 915 C C . ASN A 1 117 ? -2.994 6.676 19.562 1 88.06 117 ASN A C 1
ATOM 917 O O . ASN A 1 117 ? -2.742 7.129 20.688 1 88.06 117 ASN A O 1
ATOM 921 N N . VAL A 1 118 ? -2.109 6.559 18.672 1 84.06 118 VAL A N 1
ATOM 922 C CA . VAL A 1 118 ? -0.7 6.797 18.953 1 84.06 118 VAL A CA 1
ATOM 923 C C . VAL A 1 118 ? -0.363 8.266 18.703 1 84.06 118 VAL A C 1
ATOM 925 O O . VAL A 1 118 ? 0.388 8.875 19.484 1 84.06 118 VAL A O 1
ATOM 928 N N . TYR A 1 119 ? -1 8.859 17.656 1 87.25 119 TYR A N 1
ATOM 929 C CA . TYR A 1 119 ? -0.562 10.188 17.266 1 87.25 119 TYR A CA 1
ATOM 930 C C . TYR A 1 119 ? -1.705 11.195 17.359 1 87.25 119 TYR A C 1
ATOM 932 O O . TYR A 1 119 ? -1.51 12.391 17.141 1 87.25 119 TYR A O 1
ATOM 940 N N . GLY A 1 120 ? -2.865 10.711 17.594 1 89.19 120 GLY A N 1
ATOM 941 C CA . GLY A 1 120 ? -4.016 11.594 17.688 1 89.19 120 GLY A CA 1
ATOM 942 C C . GLY A 1 120 ? -4.527 12.047 16.328 1 89.19 120 GLY A C 1
ATOM 943 O O . GLY A 1 120 ? -5.258 13.039 16.234 1 89.19 120 GLY A O 1
ATOM 944 N N . ILE A 1 121 ? -4.117 11.414 15.266 1 93.06 121 ILE A N 1
ATOM 945 C CA . ILE A 1 121 ? -4.5 11.781 13.914 1 93.06 121 ILE A CA 1
ATOM 946 C C . ILE A 1 121 ? -5.75 11 13.5 1 93.06 121 ILE A C 1
ATOM 948 O O . ILE A 1 121 ? -5.762 9.773 13.539 1 93.06 121 ILE A O 1
ATOM 952 N N . GLY A 1 122 ? -6.773 11.758 13.039 1 95.06 122 GLY A N 1
ATOM 953 C CA . GLY A 1 122 ? -7.992 11.125 12.578 1 95.06 122 GLY A CA 1
ATOM 954 C C . GLY A 1 122 ? -8.109 11.086 11.07 1 95.06 122 GLY A C 1
ATOM 955 O O . GLY A 1 122 ? -7.375 11.781 10.367 1 95.06 122 GLY A O 1
ATOM 956 N N . CYS A 1 123 ? -8.984 10.297 10.594 1 97.06 123 CYS A N 1
ATOM 957 C CA . CYS A 1 123 ? -9.367 10.172 9.195 1 97.06 123 CYS A CA 1
ATOM 958 C C . CYS A 1 123 ? -10.883 10.117 9.047 1 97.06 123 CYS A C 1
ATOM 960 O O . CYS A 1 123 ? -11.531 9.219 9.594 1 97.06 123 CYS A O 1
ATOM 962 N N . ARG A 1 124 ? -11.438 10.984 8.305 1 96.12 124 ARG A N 1
ATOM 963 C CA . ARG A 1 124 ? -12.891 11.133 8.281 1 96.12 124 ARG A CA 1
ATOM 964 C C . ARG A 1 124 ? -13.539 10.055 7.422 1 96.12 124 ARG A C 1
ATOM 966 O O . ARG A 1 124 ? -14.555 9.477 7.812 1 96.12 124 ARG A O 1
ATOM 973 N N . ASN A 1 125 ? -13.094 9.867 6.203 1 96.31 125 ASN A N 1
ATOM 974 C CA . ASN A 1 125 ? -13.672 8.898 5.281 1 96.31 125 ASN A CA 1
ATOM 975 C C . ASN A 1 125 ? -12.648 7.84 4.867 1 96.31 125 ASN A C 1
ATOM 977 O O . ASN A 1 125 ? -11.641 8.156 4.238 1 96.31 125 ASN A O 1
ATOM 981 N N . ALA A 1 126 ? -12.922 6.594 5.25 1 95.75 126 ALA A N 1
ATOM 982 C CA . ALA A 1 126 ? -12.062 5.465 4.922 1 95.75 126 ALA A CA 1
ATOM 983 C C . ALA A 1 126 ? -12.867 4.309 4.34 1 95.75 126 ALA A C 1
ATOM 985 O O . ALA A 1 126 ? -13.969 4.012 4.809 1 95.75 126 ALA A O 1
ATOM 986 N N . VAL A 1 127 ? -12.359 3.701 3.314 1 94.12 127 VAL A N 1
ATOM 987 C CA . VAL A 1 127 ? -12.977 2.543 2.674 1 94.12 127 VAL A CA 1
ATOM 988 C C . VAL A 1 127 ? -12.016 1.354 2.73 1 94.12 127 VAL A C 1
ATOM 990 O O . VAL A 1 127 ? -10.898 1.427 2.225 1 94.12 127 VAL A O 1
ATOM 993 N N . GLU A 1 128 ? -12.469 0.293 3.301 1 93.62 128 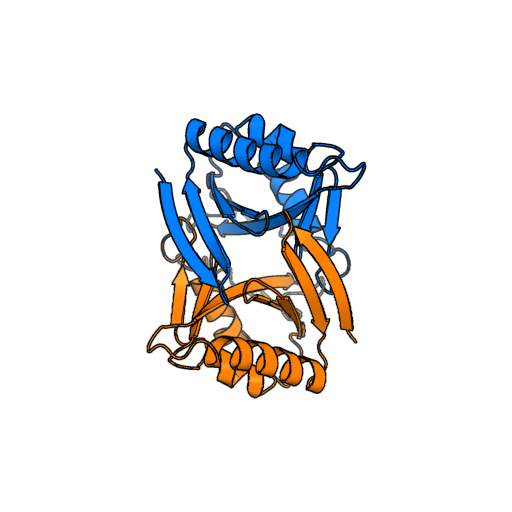GLU A N 1
ATOM 994 C CA . GLU A 1 128 ? -11.695 -0.939 3.416 1 93.62 128 GLU A CA 1
ATOM 995 C C . GLU A 1 128 ? -11.742 -1.743 2.119 1 93.62 128 GLU A C 1
ATOM 997 O O . GLU A 1 128 ? -12.82 -2.025 1.596 1 93.62 128 GLU A O 1
ATOM 1002 N N . LEU A 1 129 ? -10.5 -2.129 1.688 1 91.94 129 LEU A N 1
ATOM 1003 C CA . LEU A 1 129 ? -10.414 -2.934 0.473 1 91.94 129 LEU A CA 1
ATOM 1004 C C . LEU A 1 129 ? -10.172 -4.402 0.81 1 91.94 129 LEU A C 1
ATOM 1006 O O . LEU A 1 129 ? -10.391 -5.277 -0.028 1 91.94 129 LEU A O 1
ATOM 1010 N N . GLY A 1 130 ? -9.57 -4.641 1.972 1 83.5 130 GLY A N 1
ATOM 1011 C CA . GLY A 1 130 ? -9.18 -5.988 2.352 1 83.5 130 GLY A CA 1
ATOM 1012 C C . GLY A 1 130 ? -10.367 -6.906 2.598 1 83.5 130 GLY A C 1
ATOM 1013 O O . GLY A 1 130 ? -11.516 -6.453 2.623 1 83.5 130 GLY A O 1
ATOM 1014 N N . PRO A 1 131 ? -9.992 -8.195 2.594 1 75.44 131 PRO A N 1
ATOM 1015 C CA . PRO A 1 131 ? -11.031 -9.219 2.738 1 75.44 131 PRO A CA 1
ATOM 1016 C C . PRO A 1 131 ? -11.586 -9.305 4.16 1 75.44 131 PRO A C 1
ATOM 1018 O O . PRO A 1 131 ? -12.578 -9.992 4.402 1 75.44 131 PRO A O 1
ATOM 1021 N N . TRP A 1 132 ? -10.906 -8.742 5.09 1 67.81 132 TRP A N 1
ATOM 1022 C CA . TRP A 1 132 ? -11.258 -8.984 6.484 1 67.81 132 TRP A CA 1
ATOM 1023 C C . TRP A 1 132 ? -12.18 -7.891 7.012 1 67.81 132 TRP A C 1
ATOM 1025 O O . TRP A 1 132 ? -12.086 -6.734 6.598 1 67.81 132 TRP A O 1
ATOM 1035 N N . ALA A 1 133 ? -13.258 -8.5 7.449 1 54.47 133 ALA A N 1
ATOM 1036 C CA . ALA A 1 133 ? -14.008 -7.539 8.258 1 54.47 133 ALA A CA 1
ATOM 1037 C C . ALA A 1 133 ? -13.133 -6.953 9.359 1 54.47 133 ALA A C 1
ATOM 1039 O O . ALA A 1 133 ? -12.086 -7.512 9.695 1 54.47 133 ALA A O 1
ATOM 1040 N N . ALA A 1 134 ? -13.516 -5.852 9.852 1 44.22 134 ALA A N 1
ATOM 1041 C CA . ALA A 1 134 ? -12.758 -5.184 10.906 1 44.22 134 ALA A CA 1
ATOM 1042 C C . ALA A 1 134 ? -12.164 -6.199 11.883 1 44.22 134 ALA A C 1
ATOM 1044 O O . ALA A 1 134 ? -12.836 -7.152 12.281 1 44.22 134 ALA A O 1
ATOM 1045 N N . ARG A 1 135 ? -10.867 -6.34 11.805 1 41.62 135 ARG A N 1
ATOM 1046 C CA . ARG A 1 135 ? -10.227 -7.188 12.812 1 41.62 135 ARG A CA 1
ATOM 1047 C C . ARG A 1 135 ? -10.648 -6.773 14.219 1 41.62 135 ARG A C 1
ATOM 1049 O O . ARG A 1 135 ? -10.977 -5.613 14.461 1 41.62 135 ARG A O 1
ATOM 1056 N N . VAL A 1 136 ? -11.172 -7.711 14.953 1 34.62 136 VAL A N 1
ATOM 1057 C CA . VAL A 1 136 ? -11.008 -7.516 16.391 1 34.62 136 VAL A CA 1
ATOM 1058 C C . VAL A 1 136 ? -9.531 -7.273 16.719 1 34.62 136 VAL A C 1
ATOM 1060 O O . VAL A 1 136 ? -8.656 -7.93 16.156 1 34.62 136 VAL A O 1
ATOM 1063 N N . TYR A 1 137 ? -9.172 -6.082 17.094 1 34.09 137 TYR A N 1
ATOM 1064 C CA . TYR A 1 137 ? -7.855 -5.68 17.578 1 34.09 137 TYR A CA 1
ATOM 1065 C C . TYR A 1 137 ? -7.184 -6.816 18.344 1 34.09 137 TYR A C 1
ATOM 1067 O O . TYR A 1 137 ? -7.789 -7.43 19.219 1 34.09 137 TYR A O 1
ATOM 1075 N N . CYS A 1 138 ? -6.574 -7.621 17.781 1 30.42 138 CYS A N 1
ATOM 1076 C CA . CYS A 1 138 ? -5.691 -8.305 18.719 1 30.42 138 CYS A CA 1
ATOM 1077 C C . CYS A 1 138 ? -5.023 -7.309 19.656 1 30.42 138 CYS A C 1
ATOM 1079 O O . CYS A 1 138 ? -4.41 -6.34 19.219 1 30.42 138 CYS A O 1
ATOM 1081 N N . SER A 1 139 ? -5.645 -7.148 20.859 1 29.08 139 SER A N 1
ATOM 1082 C CA . SER A 1 139 ? -5.047 -6.5 22.031 1 29.08 139 SER A CA 1
ATOM 1083 C C . SER A 1 139 ? -3.562 -6.836 22.141 1 29.08 139 SER A C 1
ATOM 1085 O O . SER A 1 139 ? -3.201 -7.984 22.406 1 29.08 139 SER A O 1
ATOM 1087 N N . THR A 1 140 ? -2.787 -6.723 21.328 1 29.56 140 THR A N 1
ATOM 1088 C CA . THR A 1 140 ? -1.464 -6.727 21.938 1 29.56 140 THR A CA 1
ATOM 1089 C C . THR A 1 140 ? -1.442 -5.855 23.188 1 29.56 140 THR A C 1
ATOM 1091 O O . THR A 1 140 ? -1.605 -4.637 23.109 1 29.56 140 THR A O 1
ATOM 1094 N N . ARG A 1 141 ? -1.759 -6.398 24.391 1 27.39 141 ARG A N 1
ATOM 1095 C CA . ARG A 1 141 ? -1.046 -6.062 25.609 1 27.39 141 ARG A CA 1
ATOM 1096 C C . ARG A 1 141 ? 0.457 -5.977 25.375 1 27.39 141 ARG A C 1
ATOM 1098 O O . ARG A 1 141 ? 1.092 -6.973 25.016 1 27.39 141 ARG A O 1
ATOM 1105 N N . MET A 1 142 ? 1.05 -5.074 24.859 1 27.56 142 MET A N 1
ATOM 1106 C CA . MET A 1 142 ? 2.355 -4.645 25.344 1 27.56 142 MET A CA 1
ATOM 1107 C C . MET A 1 142 ? 2.426 -4.754 26.859 1 27.56 142 MET A C 1
ATOM 1109 O O . MET A 1 142 ? 1.999 -3.846 27.578 1 27.56 142 MET A O 1
ATOM 1113 N N . SER A 1 143 ? 1.929 -5.816 27.516 1 25.67 143 SER A N 1
ATOM 1114 C CA . SER A 1 143 ? 2.324 -6.031 28.906 1 25.67 143 SER A CA 1
ATOM 1115 C C . SER A 1 143 ? 3.838 -6.145 29.047 1 25.67 143 SER A C 1
ATOM 1117 O O . SER A 1 143 ? 4.477 -6.902 28.312 1 25.67 143 SER A O 1
ATOM 1119 N N . TYR A 1 144 ? 4.488 -5.031 29.375 1 23.03 144 TYR A N 1
ATOM 1120 C CA . TYR A 1 144 ? 5.602 -4.863 30.297 1 23.03 144 TYR A CA 1
ATOM 1121 C C . TYR A 1 144 ? 5.496 -5.836 31.469 1 23.03 144 TYR A C 1
ATOM 1123 O O . TYR A 1 144 ? 4.605 -5.707 32.312 1 23.03 144 TYR A O 1
ATOM 1131 N N . TYR A 1 145 ? 5.43 -7.086 31.344 1 23.92 145 TYR A N 1
ATOM 1132 C CA . TYR A 1 145 ? 5.695 -7.852 32.562 1 23.92 145 TYR A CA 1
ATOM 1133 C C . TYR A 1 145 ? 7.016 -7.434 33.188 1 23.92 145 TYR A C 1
ATOM 1135 O O . TYR A 1 145 ? 8.07 -7.516 32.562 1 23.92 145 TYR A O 1
ATOM 1143 N N . GLY A 1 146 ? 6.969 -6.285 33.906 1 20.75 146 GLY A N 1
ATOM 1144 C CA . GLY A 1 146 ? 7.73 -6.086 35.125 1 20.75 146 GLY A CA 1
ATOM 1145 C C . GLY A 1 146 ? 7.773 -7.316 36 1 20.75 146 GLY A C 1
ATOM 1146 O O . GLY A 1 146 ? 6.734 -7.773 36.5 1 20.75 146 GLY A O 1
ATOM 1147 N N . VAL A 1 147 ? 8.555 -8.289 35.75 1 20.2 147 VAL A N 1
ATOM 1148 C CA . VAL A 1 147 ? 9.086 -9.062 36.875 1 20.2 147 VAL A CA 1
ATOM 1149 C C . VAL A 1 147 ? 9.492 -8.117 38 1 20.2 147 VAL A C 1
ATOM 1151 O O . VAL A 1 147 ? 10.172 -7.113 37.781 1 20.2 147 VAL A O 1
ATOM 1154 N N . ASP A 1 148 ? 8.555 -8.07 38.875 1 19.83 148 ASP A N 1
ATOM 1155 C CA . ASP A 1 148 ? 9.047 -8.008 40.25 1 19.83 148 ASP A CA 1
ATOM 1156 C C . ASP A 1 148 ? 9.805 -9.281 40.625 1 19.83 148 ASP A C 1
ATOM 1158 O O . ASP A 1 148 ? 9.445 -10.375 40.156 1 19.83 148 ASP A O 1
ATOM 1162 N N . MET B 1 1 ? -14.297 -16.672 -3.98 1 63.75 1 MET B N 1
ATOM 1163 C CA . MET B 1 1 ? -14.82 -15.461 -3.359 1 63.75 1 MET B CA 1
ATOM 1164 C C . MET B 1 1 ? -13.961 -14.258 -3.727 1 63.75 1 MET B C 1
ATOM 1166 O O . MET B 1 1 ? -12.734 -14.359 -3.812 1 63.75 1 MET B O 1
ATOM 1170 N N . GLY B 1 2 ? -14.562 -13.266 -4.441 1 84.44 2 GLY B N 1
ATOM 1171 C CA . GLY B 1 2 ? -13.82 -12.07 -4.805 1 84.44 2 GLY B CA 1
ATOM 1172 C C . GLY B 1 2 ? -14.688 -10.969 -5.363 1 84.44 2 GLY B C 1
ATOM 1173 O O . GLY B 1 2 ? -15.875 -11.18 -5.629 1 84.44 2 GLY B O 1
ATOM 1174 N N . TYR B 1 3 ? -14.359 -9.828 -5.191 1 88.38 3 TYR B N 1
ATOM 1175 C CA . TYR B 1 3 ? -15.023 -8.68 -5.797 1 88.38 3 TYR B CA 1
ATOM 1176 C C . TYR B 1 3 ? -14.023 -7.805 -6.547 1 88.38 3 TYR B C 1
ATOM 1178 O O . TYR B 1 3 ? -12.812 -7.965 -6.398 1 88.38 3 TYR B O 1
ATOM 1186 N N . VAL B 1 4 ? -14.609 -7.078 -7.445 1 92.62 4 VAL B N 1
ATOM 1187 C CA . VAL B 1 4 ? -13.852 -6.094 -8.211 1 92.62 4 VAL B CA 1
ATOM 1188 C C . VAL B 1 4 ? -14.445 -4.703 -7.996 1 92.62 4 VAL B C 1
ATOM 1190 O O . VAL B 1 4 ? -15.672 -4.531 -8.039 1 92.62 4 VAL B O 1
ATOM 1193 N N . LYS B 1 5 ? -13.711 -3.746 -7.691 1 93.31 5 LYS B N 1
ATOM 1194 C CA . LYS B 1 5 ? -14.094 -2.346 -7.555 1 93.31 5 LYS B CA 1
ATOM 1195 C C . LYS B 1 5 ? -13.094 -1.427 -8.25 1 93.31 5 LYS B C 1
ATOM 1197 O O . LYS B 1 5 ? -11.898 -1.728 -8.297 1 93.31 5 LYS B O 1
ATOM 1202 N N . SER B 1 6 ? -13.578 -0.341 -8.805 1 93.19 6 SER B N 1
ATOM 1203 C CA . SER B 1 6 ? -12.719 0.644 -9.445 1 93.19 6 SER B CA 1
ATOM 1204 C C . SER B 1 6 ? -12.766 1.981 -8.711 1 93.19 6 SER B C 1
ATOM 1206 O O . SER B 1 6 ? -13.828 2.414 -8.266 1 93.19 6 SER B O 1
ATOM 1208 N N . PHE B 1 7 ? -11.664 2.611 -8.57 1 91.38 7 PHE B N 1
ATOM 1209 C CA . PHE B 1 7 ? -11.539 3.918 -7.938 1 91.38 7 PHE B CA 1
ATOM 1210 C C . PHE B 1 7 ? -10.867 4.914 -8.875 1 91.38 7 PHE B C 1
ATOM 1212 O O . PHE B 1 7 ? -9.906 4.566 -9.57 1 91.38 7 PHE B O 1
ATOM 1219 N N . ASN B 1 8 ? -11.398 6.105 -8.922 1 89.19 8 ASN B N 1
ATOM 1220 C CA . ASN B 1 8 ? -10.758 7.188 -9.672 1 89.19 8 ASN B CA 1
ATOM 1221 C C . ASN B 1 8 ? -9.82 8 -8.781 1 89.19 8 ASN B C 1
ATOM 1223 O O . ASN B 1 8 ? -10.273 8.758 -7.926 1 89.19 8 ASN B O 1
ATOM 1227 N N . LEU B 1 9 ? -8.547 7.762 -8.953 1 89.88 9 LEU B N 1
ATOM 1228 C CA . LEU B 1 9 ? -7.535 8.531 -8.242 1 89.88 9 LEU B CA 1
ATOM 1229 C C . LEU B 1 9 ? -6.91 9.586 -9.156 1 89.88 9 LEU B C 1
ATOM 1231 O O . LEU B 1 9 ? -5.957 9.289 -9.883 1 89.88 9 LEU B O 1
ATOM 1235 N N . ASN B 1 10 ? -7.395 10.82 -9.086 1 85.44 10 ASN B N 1
ATOM 1236 C CA . ASN B 1 10 ? -6.832 11.922 -9.859 1 85.44 10 ASN B CA 1
ATOM 1237 C C . ASN B 1 10 ? -6.836 11.617 -11.352 1 85.44 10 ASN B C 1
ATOM 1239 O O . ASN B 1 10 ? -5.816 11.781 -12.023 1 85.44 10 ASN B O 1
ATOM 1243 N N . GLY B 1 11 ? -7.922 11 -11.812 1 84.06 11 GLY B N 1
ATOM 1244 C CA . GLY B 1 11 ? -8.078 10.734 -13.234 1 84.06 11 GLY B CA 1
ATOM 1245 C C . GLY B 1 11 ? -7.578 9.359 -13.641 1 84.06 11 GLY B C 1
ATOM 1246 O O . GLY B 1 11 ? -7.727 8.953 -14.797 1 84.06 11 GLY B O 1
ATOM 1247 N N . ILE B 1 12 ? -6.93 8.695 -12.789 1 87.5 12 ILE B N 1
ATOM 1248 C CA . ILE B 1 12 ? -6.461 7.336 -13.062 1 87.5 12 ILE B CA 1
ATOM 1249 C C . ILE B 1 12 ? -7.402 6.324 -12.414 1 87.5 12 ILE B C 1
ATOM 1251 O O . ILE B 1 12 ? -7.574 6.316 -11.195 1 87.5 12 ILE B O 1
ATOM 1255 N N . TYR B 1 13 ? -8 5.578 -13.211 1 89.94 13 TYR B N 1
ATOM 1256 C CA . TYR B 1 13 ? -8.883 4.535 -12.703 1 89.94 13 TYR B CA 1
ATOM 1257 C C . TYR B 1 13 ? -8.102 3.283 -12.336 1 89.94 13 TYR B C 1
ATOM 1259 O O . TYR B 1 13 ? -7.395 2.721 -13.18 1 89.94 13 TYR B O 1
ATOM 1267 N N . ILE B 1 14 ? -8.211 2.881 -11.125 1 93.5 14 ILE B N 1
ATOM 1268 C CA . ILE B 1 14 ? -7.535 1.683 -10.641 1 93.5 14 ILE B CA 1
ATOM 1269 C C . ILE B 1 14 ? -8.562 0.587 -10.359 1 93.5 14 ILE B C 1
ATOM 1271 O O . ILE B 1 14 ? -9.352 0.695 -9.422 1 93.5 14 ILE B O 1
ATOM 1275 N N . GLU B 1 15 ? -8.555 -0.415 -11.195 1 95.69 15 GLU B N 1
ATOM 1276 C CA . GLU B 1 15 ? -9.406 -1.581 -10.953 1 95.69 15 GLU B CA 1
ATOM 1277 C C . GLU B 1 15 ? -8.805 -2.486 -9.883 1 95.69 15 GLU B C 1
ATOM 1279 O O . GLU B 1 15 ? -7.703 -3.01 -10.047 1 95.69 15 GLU B O 1
ATOM 1284 N N . THR B 1 16 ? -9.516 -2.66 -8.773 1 96.25 16 THR B N 1
ATOM 1285 C CA . THR B 1 16 ? -9.023 -3.455 -7.652 1 96.25 16 THR B CA 1
ATOM 1286 C C . THR B 1 16 ? -9.797 -4.762 -7.535 1 96.25 16 THR B C 1
ATOM 1288 O O . THR B 1 16 ? -11.023 -4.754 -7.371 1 96.25 16 THR B O 1
ATOM 1291 N N . THR B 1 17 ? -9.102 -5.883 -7.633 1 96.81 17 THR B N 1
ATOM 1292 C CA . THR B 1 17 ? -9.672 -7.223 -7.516 1 96.81 17 THR B CA 1
ATOM 1293 C C . THR B 1 17 ? -9.242 -7.879 -6.207 1 96.81 17 THR B C 1
ATOM 1295 O O . THR B 1 17 ? -8.055 -7.984 -5.922 1 96.81 17 THR B O 1
ATOM 1298 N N . VAL B 1 18 ? -10.203 -8.227 -5.406 1 95.19 18 VAL B N 1
ATOM 1299 C CA . VAL B 1 18 ? -9.945 -9.008 -4.199 1 95.19 18 VAL B CA 1
ATOM 1300 C C . VAL B 1 18 ? -10.453 -10.43 -4.391 1 95.19 18 VAL B C 1
ATOM 1302 O O . VAL B 1 18 ? -11.648 -10.656 -4.609 1 95.19 18 VAL B O 1
ATOM 1305 N N . THR B 1 19 ? -9.477 -11.414 -4.277 1 93.56 19 THR B N 1
ATOM 1306 C CA . THR B 1 19 ? -9.914 -12.773 -4.586 1 93.56 19 THR B CA 1
ATOM 1307 C C . THR B 1 19 ? -8.938 -13.797 -4.008 1 93.56 19 THR B C 1
ATOM 1309 O O . THR B 1 19 ? -7.754 -13.508 -3.84 1 93.56 19 THR B O 1
ATOM 1312 N N . ASN B 1 20 ? -9.43 -14.945 -3.713 1 91.94 20 ASN B N 1
ATOM 1313 C CA . ASN B 1 20 ? -8.586 -16.094 -3.416 1 91.94 20 ASN B CA 1
ATOM 1314 C C . ASN B 1 20 ? -8.797 -17.219 -4.426 1 91.94 20 ASN B C 1
ATOM 1316 O O . ASN B 1 20 ? -8.32 -18.344 -4.223 1 91.94 20 ASN B O 1
ATOM 1320 N N . GLU B 1 21 ? -9.477 -16.938 -5.496 1 92.38 21 GLU B N 1
ATOM 1321 C CA . GLU B 1 21 ? -9.703 -17.938 -6.539 1 92.38 21 GLU B CA 1
ATOM 1322 C C . GLU B 1 21 ? -8.5 -18.047 -7.473 1 92.38 21 GLU B C 1
ATOM 1324 O O . GLU B 1 21 ? -8.102 -17.062 -8.094 1 92.38 21 GLU B O 1
ATOM 1329 N N . ARG B 1 22 ? -8.086 -19.234 -7.66 1 93.75 22 ARG B N 1
ATOM 1330 C CA . ARG B 1 22 ? -6.852 -19.484 -8.398 1 93.75 22 ARG B CA 1
ATOM 1331 C C . ARG B 1 22 ? -6.953 -18.969 -9.828 1 93.75 22 ARG B C 1
ATOM 1333 O O . ARG B 1 22 ? -6.039 -18.312 -10.32 1 93.75 22 ARG B O 1
ATOM 1340 N N . ASN B 1 23 ? -8.062 -19.297 -10.438 1 95.38 23 ASN B N 1
ATOM 1341 C CA . ASN B 1 23 ? -8.195 -18.906 -11.836 1 95.38 23 ASN B CA 1
ATOM 1342 C C . ASN B 1 23 ? -8.203 -17.391 -12.008 1 95.38 23 ASN B C 1
ATOM 1344 O O . ASN B 1 23 ? -7.668 -16.875 -12.984 1 95.38 23 ASN B O 1
ATOM 1348 N N . VAL B 1 24 ? -8.867 -16.688 -11.117 1 96.69 24 VAL B N 1
ATOM 1349 C CA . VAL B 1 24 ? -8.922 -15.227 -11.18 1 96.69 24 VAL B CA 1
ATOM 1350 C C . VAL B 1 24 ? -7.539 -14.641 -10.93 1 96.69 24 VAL B C 1
ATOM 1352 O O . VAL B 1 24 ? -7.129 -13.688 -11.602 1 96.69 24 VAL B O 1
ATOM 1355 N N . ILE B 1 25 ? -6.82 -15.188 -10.008 1 97.06 25 ILE B N 1
ATOM 1356 C CA . ILE B 1 25 ? -5.461 -14.75 -9.711 1 97.06 25 ILE B CA 1
ATOM 1357 C C . ILE B 1 25 ? -4.57 -14.961 -10.93 1 97.06 25 ILE B C 1
ATOM 1359 O O . ILE B 1 25 ? -3.867 -14.047 -11.359 1 97.06 25 ILE B O 1
ATOM 1363 N N . ASP B 1 26 ? -4.664 -16.141 -11.508 1 97.62 26 ASP B N 1
ATOM 1364 C CA . ASP B 1 26 ? -3.857 -16.453 -12.688 1 97.62 26 ASP B CA 1
ATOM 1365 C C . ASP B 1 26 ? -4.141 -15.477 -13.828 1 97.62 26 ASP B C 1
ATOM 1367 O O . ASP B 1 26 ? -3.213 -14.992 -14.484 1 97.62 26 ASP B O 1
ATOM 1371 N N . ASP B 1 27 ? -5.367 -15.211 -14.031 1 97.25 27 ASP B N 1
ATOM 1372 C CA . ASP B 1 27 ? -5.766 -14.305 -15.094 1 97.25 27 ASP B CA 1
ATOM 1373 C C . ASP B 1 27 ? -5.234 -12.891 -14.852 1 97.25 27 ASP B C 1
ATOM 1375 O O . ASP B 1 27 ? -4.758 -12.234 -15.773 1 97.25 27 ASP B O 1
ATOM 1379 N N . HIS B 1 28 ? -5.344 -12.422 -13.656 1 97.38 28 HIS B N 1
ATOM 1380 C CA . HIS B 1 28 ? -4.875 -11.086 -13.328 1 97.38 28 HIS B CA 1
ATOM 1381 C C . HIS B 1 28 ? -3.361 -10.977 -13.492 1 97.38 28 HIS B C 1
ATOM 1383 O O . HIS B 1 28 ? -2.861 -9.984 -14.031 1 97.38 28 HIS B O 1
ATOM 1389 N N . ILE B 1 29 ? -2.656 -11.93 -13.016 1 97.31 29 ILE B N 1
ATOM 1390 C CA . ILE B 1 29 ? -1.202 -11.93 -13.133 1 97.31 29 ILE B CA 1
ATOM 1391 C C . ILE B 1 29 ? -0.805 -11.953 -14.609 1 97.31 29 ILE B C 1
ATOM 1393 O O . ILE B 1 29 ? 0.13 -11.266 -15.023 1 97.31 29 ILE B O 1
ATOM 1397 N N . SER B 1 30 ? -1.529 -12.773 -15.375 1 95.81 30 SER B N 1
ATOM 1398 C CA . SER B 1 30 ? -1.276 -12.773 -16.812 1 95.81 30 SER B CA 1
ATOM 1399 C C . SER B 1 30 ? -1.451 -11.383 -17.406 1 95.81 30 SER B C 1
ATOM 1401 O O . SER B 1 30 ? -0.688 -10.977 -18.281 1 95.81 30 SER B O 1
ATOM 1403 N N . ARG B 1 31 ? -2.391 -10.633 -16.953 1 93.88 31 ARG B N 1
ATOM 1404 C CA . ARG B 1 31 ? -2.602 -9.266 -17.422 1 93.88 31 ARG B CA 1
ATOM 1405 C C . ARG B 1 31 ? -1.446 -8.367 -17 1 93.88 31 ARG B C 1
ATOM 1407 O O . ARG B 1 31 ? -0.985 -7.535 -17.781 1 93.88 31 ARG B O 1
ATOM 1414 N N . PHE B 1 32 ? -1.022 -8.516 -15.75 1 94 32 PHE B N 1
ATOM 1415 C CA . PHE B 1 32 ? 0.173 -7.801 -15.32 1 94 32 PHE B CA 1
ATOM 1416 C C . PHE B 1 32 ? 1.312 -8 -16.312 1 94 32 PHE B C 1
ATOM 1418 O O . PHE B 1 32 ? 1.956 -7.035 -16.734 1 9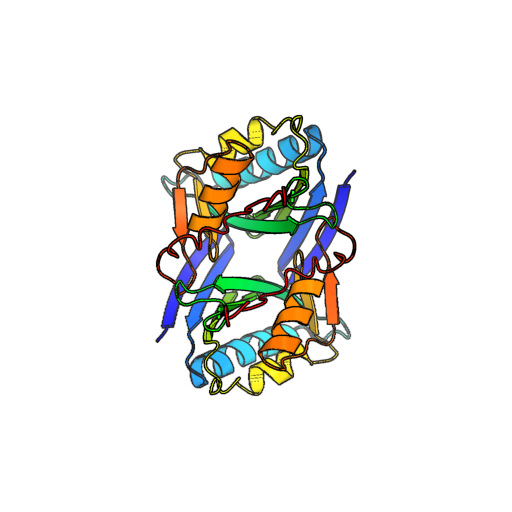4 32 PHE B O 1
ATOM 1425 N N . GLU B 1 33 ? 1.512 -9.227 -16.719 1 90.25 33 GLU B N 1
ATOM 1426 C CA . GLU B 1 33 ? 2.67 -9.617 -17.516 1 90.25 33 GLU B CA 1
ATOM 1427 C C . GLU B 1 33 ? 2.535 -9.141 -18.953 1 90.25 33 GLU B C 1
ATOM 1429 O O . GLU B 1 33 ? 3.527 -8.781 -19.594 1 90.25 33 GLU B O 1
ATOM 1434 N N . ARG B 1 34 ? 1.371 -9.148 -19.516 1 86.62 34 ARG B N 1
ATOM 1435 C CA . ARG B 1 34 ? 1.138 -8.734 -20.891 1 86.62 34 ARG B CA 1
ATOM 1436 C C . ARG B 1 34 ? 1.388 -7.238 -21.062 1 86.62 34 ARG B C 1
ATOM 1438 O O . ARG B 1 34 ? 1.925 -6.805 -22.078 1 86.62 34 ARG B O 1
ATOM 1445 N N . GLN B 1 35 ? 0.902 -6.5 -20.172 1 76.62 35 GLN B N 1
ATOM 1446 C CA . GLN B 1 35 ? 1.042 -5.051 -20.234 1 76.62 35 GLN B CA 1
ATOM 1447 C C . GLN B 1 35 ? 2.51 -4.637 -20.203 1 76.62 35 GLN B C 1
ATOM 1449 O O . GLN B 1 35 ? 2.893 -3.637 -20.812 1 76.62 35 GLN B O 1
ATOM 1454 N N . VAL B 1 36 ? 3.289 -5.395 -19.594 1 62.19 36 VAL B N 1
ATOM 1455 C CA . VAL B 1 36 ? 4.711 -5.086 -19.484 1 62.19 36 VAL B CA 1
ATOM 1456 C C . VAL B 1 36 ? 5.434 -5.516 -20.766 1 62.19 36 VAL B C 1
ATOM 1458 O O . VAL B 1 36 ? 6.418 -4.895 -21.172 1 62.19 36 VAL B O 1
ATOM 1461 N N . ASN B 1 37 ? 5.047 -6.57 -21.297 1 58.44 37 ASN B N 1
ATOM 1462 C CA . ASN B 1 37 ? 5.695 -7.074 -22.5 1 58.44 37 ASN B CA 1
ATOM 1463 C C . ASN B 1 37 ? 5.52 -6.117 -23.672 1 58.44 37 ASN B C 1
ATOM 1465 O O . ASN B 1 37 ? 6.336 -6.105 -24.594 1 58.44 37 ASN B O 1
ATOM 1469 N N . ASP B 1 38 ? 4.348 -5.527 -23.688 1 53.75 38 ASP B N 1
ATOM 1470 C CA . ASP B 1 38 ? 4.188 -4.645 -24.828 1 53.75 38 ASP B CA 1
ATOM 1471 C C . ASP B 1 38 ? 5.234 -3.531 -24.828 1 53.75 38 ASP B C 1
ATOM 1473 O O . ASP B 1 38 ? 5.426 -2.844 -25.828 1 53.75 38 ASP B O 1
ATOM 1477 N N . TYR B 1 39 ? 5.613 -3.232 -23.703 1 49.59 39 TYR B N 1
ATOM 1478 C CA . TYR B 1 39 ? 6.699 -2.26 -23.703 1 49.59 39 TYR B CA 1
ATOM 1479 C C . TYR B 1 39 ? 8.047 -2.955 -23.828 1 49.59 39 TYR B C 1
ATOM 1481 O O . TYR B 1 39 ? 8.312 -3.936 -23.141 1 49.59 39 TYR B O 1
ATOM 1489 N N . ASP B 1 40 ? 8.414 -3.281 -25.062 1 47.66 40 ASP B N 1
ATOM 1490 C CA . ASP B 1 40 ? 9.586 -3.949 -25.625 1 47.66 40 ASP B CA 1
ATOM 1491 C C . ASP B 1 40 ? 10.773 -3.885 -24.672 1 47.66 40 ASP B C 1
ATOM 1493 O O . ASP B 1 40 ? 11.758 -4.605 -24.844 1 47.66 40 ASP B O 1
ATOM 1497 N N . ASN B 1 41 ? 11.141 -2.764 -24 1 49.94 41 ASN B N 1
ATOM 1498 C CA . ASN B 1 41 ? 12.562 -2.566 -23.75 1 49.94 41 ASN B CA 1
ATOM 1499 C C . ASN B 1 41 ? 13.016 -3.322 -22.5 1 49.94 41 ASN B C 1
ATOM 1501 O O . ASN B 1 41 ? 12.188 -3.744 -21.688 1 49.94 41 ASN B O 1
ATOM 1505 N N . CYS B 1 42 ? 14.359 -3.812 -22.578 1 50.59 42 CYS B N 1
ATOM 1506 C CA . CYS B 1 42 ? 15.359 -4.344 -21.656 1 50.59 42 CYS B CA 1
ATOM 1507 C C . CYS B 1 42 ? 15.141 -3.807 -20.234 1 50.59 42 CYS B C 1
ATOM 1509 O O . CYS B 1 42 ? 15.992 -3.977 -19.359 1 50.59 42 CYS B O 1
ATOM 1511 N N . MET B 1 43 ? 13.828 -3.234 -20.031 1 60.34 43 MET B N 1
ATOM 1512 C CA . MET B 1 43 ? 13.891 -2.533 -18.75 1 60.34 43 MET B CA 1
ATOM 1513 C C . MET B 1 43 ? 13.039 -3.24 -17.703 1 60.34 43 MET B C 1
ATOM 1515 O O . MET B 1 43 ? 12.102 -3.961 -18.031 1 60.34 43 MET B O 1
ATOM 1519 N N . THR B 1 44 ? 13.516 -3.293 -16.562 1 66.56 44 THR B N 1
ATOM 1520 C CA . THR B 1 44 ? 12.836 -3.805 -15.383 1 66.56 44 THR B CA 1
ATOM 1521 C C . THR B 1 44 ? 11.461 -3.17 -15.227 1 66.56 44 THR B C 1
ATOM 1523 O O . THR B 1 44 ? 11.273 -1.994 -15.547 1 66.56 44 THR B O 1
ATOM 1526 N N . LYS B 1 45 ? 10.523 -4.113 -15.062 1 88.44 45 LYS B N 1
ATOM 1527 C CA . LYS B 1 45 ? 9.156 -3.664 -14.812 1 88.44 45 LYS B CA 1
ATOM 1528 C C . LYS B 1 45 ? 8.891 -3.547 -13.312 1 88.44 45 LYS B C 1
ATOM 1530 O O . LYS B 1 45 ? 9.281 -4.422 -12.539 1 88.44 45 LYS B O 1
ATOM 1535 N N . PHE B 1 46 ? 8.297 -2.451 -12.977 1 93.94 46 PHE B N 1
ATOM 1536 C CA . PHE B 1 46 ? 8.062 -2.197 -11.562 1 93.94 46 PHE B CA 1
ATOM 1537 C C . PHE B 1 46 ? 6.617 -2.502 -11.188 1 93.94 46 PHE B C 1
ATOM 1539 O O . PHE B 1 46 ? 5.695 -2.193 -11.945 1 93.94 46 PHE B O 1
ATOM 1546 N N . PHE B 1 47 ? 6.371 -3.121 -10.047 1 96.19 47 PHE B N 1
ATOM 1547 C CA . PHE B 1 47 ? 5.078 -3.379 -9.422 1 96.19 47 PHE B CA 1
ATOM 1548 C C . PHE B 1 47 ? 5.074 -2.93 -7.969 1 96.19 47 PHE B C 1
ATOM 1550 O O . PHE B 1 47 ? 6.117 -2.947 -7.305 1 96.19 47 PHE B O 1
ATOM 1557 N N . GLY B 1 48 ? 3.926 -2.41 -7.555 1 96.81 48 GLY B N 1
ATOM 1558 C CA . GLY B 1 48 ? 3.748 -2.225 -6.125 1 96.81 48 GLY B CA 1
ATOM 1559 C C . GLY B 1 48 ? 3.488 -3.521 -5.383 1 96.81 48 GLY B C 1
ATOM 1560 O O . GLY B 1 48 ? 2.832 -4.422 -5.906 1 96.81 48 GLY B O 1
ATOM 1561 N N . PHE B 1 49 ? 4.004 -3.627 -4.195 1 97.12 49 PHE B N 1
ATOM 1562 C CA . PHE B 1 49 ? 3.844 -4.801 -3.346 1 97.12 49 PHE B CA 1
ATOM 1563 C C . PHE B 1 49 ? 3.621 -4.395 -1.895 1 97.12 49 PHE B C 1
ATOM 1565 O O . PHE B 1 49 ? 4.285 -3.486 -1.39 1 97.12 49 PHE B O 1
ATOM 1572 N N . ASP B 1 50 ? 2.643 -5.09 -1.284 1 94.06 50 ASP B N 1
ATOM 1573 C CA . ASP B 1 50 ? 2.375 -4.887 0.137 1 94.06 50 ASP B CA 1
ATOM 1574 C C . ASP B 1 50 ? 1.693 -6.109 0.747 1 94.06 50 ASP B C 1
ATOM 1576 O O . ASP B 1 50 ? 1.14 -6.941 0.025 1 94.06 50 ASP B O 1
ATOM 1580 N N . THR B 1 51 ? 1.848 -6.215 2.088 1 92.56 51 THR B N 1
ATOM 1581 C CA . THR B 1 51 ? 1.115 -7.25 2.811 1 92.56 51 THR B CA 1
ATOM 1582 C C . THR B 1 51 ? 0.385 -6.656 4.012 1 92.56 51 THR B C 1
ATOM 1584 O O . THR B 1 51 ? 0.789 -5.617 4.539 1 92.56 51 THR B O 1
ATOM 1587 N N . GLU B 1 52 ? -0.687 -7.246 4.332 1 88.5 52 GLU B N 1
ATOM 1588 C CA . GLU B 1 52 ? -1.439 -6.953 5.551 1 88.5 52 GLU B CA 1
ATOM 1589 C C . GLU B 1 52 ? -1.675 -8.219 6.371 1 88.5 52 GLU B C 1
ATOM 1591 O O . GLU B 1 52 ? -2.162 -9.219 5.848 1 88.5 52 GLU B O 1
ATOM 1596 N N . TRP B 1 53 ? -1.281 -8.078 7.625 1 83.56 53 TRP B N 1
ATOM 1597 C CA . TRP B 1 53 ? -1.374 -9.234 8.508 1 83.56 53 TRP B CA 1
ATOM 1598 C C . TRP B 1 53 ? -2.379 -8.984 9.633 1 83.56 53 TRP B C 1
ATOM 1600 O O . TRP B 1 53 ? -2.479 -7.871 10.141 1 83.56 53 TRP B O 1
ATOM 1610 N N . ARG B 1 54 ? -3.109 -10.031 9.898 1 76.81 54 ARG B N 1
ATOM 1611 C CA . ARG B 1 54 ? -3.998 -9.992 11.055 1 76.81 54 ARG B CA 1
ATOM 1612 C C . ARG B 1 54 ? -3.863 -11.266 11.891 1 76.81 54 ARG B C 1
ATOM 1614 O O . ARG B 1 54 ? -3.736 -12.359 11.344 1 76.81 54 ARG B O 1
ATOM 1621 N N . VAL B 1 55 ? -3.629 -11.023 13.109 1 68.12 55 VAL B N 1
ATOM 1622 C CA . VAL B 1 55 ? -3.605 -12.164 14.016 1 68.12 55 VAL B CA 1
ATOM 1623 C C . VAL B 1 55 ? -5.008 -12.414 14.57 1 68.12 55 VAL B C 1
ATOM 1625 O O . VAL B 1 55 ? -5.73 -11.469 14.891 1 68.12 55 VAL B O 1
ATOM 1628 N N . SER B 1 56 ? -5.402 -13.586 14.352 1 59.03 56 SER B N 1
ATOM 1629 C CA . SER B 1 56 ? -6.734 -13.945 14.836 1 59.03 56 SER B CA 1
ATOM 1630 C C . SER B 1 56 ? -6.781 -13.969 16.359 1 59.03 56 SER B C 1
ATOM 1632 O O . SER B 1 56 ? -5.742 -14.008 17.016 1 59.03 56 SER B O 1
ATOM 1634 N N . SER B 1 57 ? -7.934 -13.781 16.766 1 57.41 57 SER B N 1
ATOM 1635 C CA . SER B 1 57 ? -8.18 -13.891 18.203 1 57.41 57 SER B CA 1
ATOM 1636 C C . SER B 1 57 ? -7.723 -15.234 18.734 1 57.41 57 SER B C 1
ATOM 1638 O O . SER B 1 57 ? -7.469 -15.383 19.938 1 57.41 57 SER B O 1
ATOM 1640 N N . TYR B 1 58 ? -7.605 -16.094 17.953 1 54.5 58 TYR B N 1
ATOM 1641 C CA . TYR B 1 58 ? -7.281 -17.453 18.391 1 54.5 58 TYR B CA 1
ATOM 1642 C C . TYR B 1 58 ? -5.773 -17.641 18.5 1 54.5 58 TYR B C 1
ATOM 1644 O O . TYR B 1 58 ? -5.301 -18.734 18.797 1 54.5 58 TYR B O 1
ATOM 1652 N N . GLY B 1 59 ? -5.23 -16.641 18.281 1 52.53 59 GLY B N 1
ATOM 1653 C CA . GLY B 1 59 ? -3.787 -16.688 18.453 1 52.53 59 GLY B CA 1
ATOM 1654 C C . GLY B 1 59 ? -3.029 -16.672 17.141 1 52.53 59 GLY B C 1
ATOM 1655 O O . GLY B 1 59 ? -3.621 -16.469 16.078 1 52.53 59 GLY B O 1
ATOM 1656 N N . VAL B 1 60 ? -1.748 -16.719 17.312 1 51.38 60 VAL B N 1
ATOM 1657 C CA . VAL B 1 60 ? -0.773 -16.531 16.234 1 51.38 60 VAL B CA 1
ATOM 1658 C C . VAL B 1 60 ? -0.957 -17.625 15.195 1 51.38 60 VAL B C 1
ATOM 1660 O O . VAL B 1 60 ? -0.706 -17.406 14.008 1 51.38 60 VAL B O 1
ATOM 1663 N N . ALA B 1 61 ? -1.432 -18.75 15.773 1 50.47 61 ALA B N 1
ATOM 1664 C CA . ALA B 1 61 ? -1.616 -19.906 14.883 1 50.47 61 ALA B CA 1
ATOM 1665 C C . ALA B 1 61 ? -2.588 -19.562 13.75 1 50.47 61 ALA B C 1
ATOM 1667 O O . ALA B 1 61 ? -2.609 -20.25 12.727 1 50.47 61 ALA B O 1
ATOM 1668 N N . CYS B 1 62 ? -3.23 -18.531 14.094 1 56.81 62 CYS B N 1
ATOM 1669 C CA . CYS B 1 62 ? -4.211 -18.203 13.062 1 56.81 62 CYS B CA 1
ATOM 1670 C C . CYS B 1 62 ? -3.953 -16.812 12.484 1 56.81 62 CYS B C 1
ATOM 1672 O O . CYS B 1 62 ? -4.559 -15.836 12.922 1 56.81 62 CYS B O 1
ATOM 1674 N N . CYS B 1 63 ? -2.908 -16.75 11.734 1 67.38 63 CYS B N 1
ATOM 1675 C CA . CYS B 1 63 ? -2.539 -15.5 11.094 1 67.38 63 CYS B CA 1
ATOM 1676 C C . CYS B 1 63 ? -3.123 -15.406 9.688 1 67.38 63 CYS B C 1
ATOM 1678 O O . CYS B 1 63 ? -3.17 -16.406 8.969 1 67.38 63 CYS B O 1
ATOM 1680 N N . GLN B 1 64 ? -3.852 -14.375 9.523 1 77.25 64 GLN B N 1
ATOM 1681 C CA . GLN B 1 64 ? -4.344 -14.094 8.18 1 77.25 64 GLN B CA 1
ATOM 1682 C C . GLN B 1 64 ? -3.48 -13.047 7.488 1 77.25 64 GLN B C 1
ATOM 1684 O O . GLN B 1 64 ? -2.957 -12.133 8.133 1 77.25 64 GLN B O 1
ATOM 1689 N N . CYS B 1 65 ? -3.16 -13.336 6.246 1 86.69 65 CYS B N 1
ATOM 1690 C CA . CYS B 1 65 ? -2.35 -12.414 5.457 1 86.69 65 CYS B CA 1
ATOM 1691 C C . CYS B 1 65 ? -3.02 -12.109 4.125 1 86.69 65 CYS B C 1
ATOM 1693 O O . CYS B 1 65 ? -3.695 -12.969 3.551 1 86.69 65 CYS B O 1
ATOM 1695 N N . ALA B 1 66 ? -2.916 -10.914 3.689 1 92.25 66 ALA B N 1
ATOM 1696 C CA . ALA B 1 66 ? -3.291 -10.539 2.33 1 92.25 66 ALA B CA 1
ATOM 1697 C C . ALA B 1 66 ? -2.117 -9.898 1.593 1 92.25 66 ALA B C 1
ATOM 1699 O O . ALA B 1 66 ? -1.429 -9.039 2.143 1 92.25 66 ALA B O 1
ATOM 1700 N N . ILE B 1 67 ? -1.844 -10.375 0.391 1 95.12 67 ILE B N 1
ATOM 1701 C CA . ILE B 1 67 ? -0.843 -9.766 -0.479 1 95.12 67 ILE B CA 1
ATOM 1702 C C . ILE B 1 67 ? -1.521 -8.805 -1.45 1 95.12 67 ILE B C 1
ATOM 1704 O O . ILE B 1 67 ? -2.574 -9.117 -2.01 1 95.12 67 ILE B O 1
ATOM 1708 N N . SER B 1 68 ? -0.979 -7.645 -1.628 1 96.94 68 SER B N 1
ATOM 1709 C CA . SER B 1 68 ? -1.458 -6.676 -2.609 1 96.94 68 SER B CA 1
ATOM 1710 C C . SER B 1 68 ? -0.395 -6.387 -3.664 1 96.94 68 SER B C 1
ATOM 1712 O O . SER B 1 68 ? 0.762 -6.121 -3.33 1 96.94 68 SER B O 1
ATOM 1714 N N . LEU B 1 69 ? -0.763 -6.516 -4.934 1 97.88 69 LEU B N 1
ATOM 1715 C CA . LEU B 1 69 ? 0.086 -6.234 -6.086 1 97.88 69 LEU B CA 1
ATOM 1716 C C . LEU B 1 69 ? -0.55 -5.176 -6.984 1 97.88 69 LEU B C 1
ATOM 1718 O O . LEU B 1 69 ? -1.76 -5.207 -7.223 1 97.88 69 LEU B O 1
ATOM 1722 N N . ALA B 1 70 ? 0.244 -4.238 -7.418 1 96.75 70 ALA B N 1
ATOM 1723 C CA . ALA B 1 70 ? -0.3 -3.174 -8.258 1 96.75 70 ALA B CA 1
ATOM 1724 C C . ALA B 1 70 ? 0.638 -2.857 -9.422 1 96.75 70 ALA B C 1
ATOM 1726 O O . ALA B 1 70 ? 1.861 -2.889 -9.266 1 96.75 70 ALA B O 1
ATOM 1727 N N . ASP B 1 71 ? 0.097 -2.471 -10.594 1 94.56 71 ASP B N 1
ATOM 1728 C CA . ASP B 1 71 ? 0.914 -2.15 -11.766 1 94.56 71 ASP B CA 1
ATOM 1729 C C . ASP B 1 71 ? 0.655 -0.724 -12.242 1 94.56 71 ASP B C 1
ATOM 1731 O O . ASP B 1 71 ? 0.992 -0.37 -13.375 1 94.56 71 ASP B O 1
ATOM 1735 N N . GLY B 1 72 ? -0.054 0.082 -11.477 1 90.81 72 GLY B N 1
ATOM 1736 C CA . GLY B 1 72 ? -0.358 1.452 -11.859 1 90.81 72 GLY B CA 1
ATOM 1737 C C . GLY B 1 72 ? -1.766 1.621 -12.398 1 90.81 72 GLY B C 1
ATOM 1738 O O . GLY B 1 72 ? -2.295 2.734 -12.43 1 90.81 72 GLY B O 1
ATOM 1739 N N . ARG B 1 73 ? -2.312 0.491 -12.875 1 92.25 73 ARG B N 1
ATOM 1740 C CA . ARG B 1 73 ? -3.65 0.586 -13.453 1 92.25 73 ARG B CA 1
ATOM 1741 C C . ARG B 1 73 ? -4.613 -0.378 -12.766 1 92.25 73 ARG B C 1
ATOM 1743 O O . ARG B 1 73 ? -5.832 -0.245 -12.891 1 92.25 73 ARG B O 1
ATOM 1750 N N . SER B 1 74 ? -4.125 -1.287 -12.188 1 95.38 74 SER B N 1
ATOM 1751 C CA . SER B 1 74 ? -4.945 -2.25 -11.461 1 95.38 74 SER B CA 1
ATOM 1752 C C . SER B 1 74 ? -4.23 -2.768 -10.219 1 95.38 74 SER B C 1
ATOM 1754 O O . SER B 1 74 ? -3.012 -2.617 -10.086 1 95.38 74 SER B O 1
ATOM 1756 N N . CYS B 1 75 ? -4.996 -3.262 -9.289 1 97.06 75 CYS B N 1
ATOM 1757 C CA . CYS B 1 75 ? -4.52 -3.805 -8.023 1 97.06 75 CYS B CA 1
ATOM 1758 C C . CYS B 1 75 ? -5.156 -5.156 -7.738 1 97.06 75 CYS B C 1
ATOM 1760 O O . CYS B 1 75 ? -6.371 -5.324 -7.887 1 97.06 75 CYS B O 1
ATOM 1762 N N . LEU B 1 76 ? -4.352 -6.137 -7.441 1 97.69 76 LEU B N 1
ATOM 1763 C CA . LEU B 1 76 ? -4.777 -7.48 -7.062 1 97.69 76 LEU B CA 1
ATOM 1764 C C . LEU B 1 76 ? -4.5 -7.738 -5.586 1 97.69 76 LEU B C 1
ATOM 1766 O O . LEU B 1 76 ? -3.361 -7.609 -5.133 1 97.69 76 LEU B O 1
ATOM 1770 N N . ILE B 1 77 ? -5.523 -8.023 -4.84 1 96.38 77 ILE B N 1
ATOM 1771 C CA . ILE B 1 77 ? -5.402 -8.359 -3.428 1 96.38 77 ILE B CA 1
ATOM 1772 C C . ILE B 1 77 ? -5.762 -9.828 -3.213 1 96.38 77 ILE B C 1
ATOM 1774 O O . ILE B 1 77 ? -6.875 -10.258 -3.539 1 96.38 77 ILE B O 1
ATOM 1778 N N . ILE B 1 78 ? -4.812 -10.594 -2.574 1 94.94 78 ILE B N 1
ATOM 1779 C CA . ILE B 1 78 ? -4.969 -12.039 -2.398 1 94.94 78 ILE B CA 1
ATOM 1780 C C . ILE B 1 78 ? -4.953 -12.375 -0.912 1 94.94 78 ILE B C 1
ATOM 1782 O O . ILE B 1 78 ? -3.895 -12.391 -0.28 1 94.94 78 ILE B O 1
ATOM 1786 N N . PRO B 1 79 ? -6.137 -12.672 -0.37 1 91.5 79 PRO B N 1
ATOM 1787 C CA . PRO B 1 79 ? -6.141 -13.203 0.995 1 91.5 79 PRO B CA 1
ATOM 1788 C C . PRO B 1 79 ? -5.508 -14.594 1.087 1 91.5 79 PRO B C 1
ATOM 1790 O O . PRO B 1 79 ? -5.844 -15.477 0.298 1 91.5 79 PRO B O 1
ATOM 1793 N N . LEU B 1 80 ? -4.492 -14.617 2.027 1 86.62 80 LEU B N 1
ATOM 1794 C CA . LEU B 1 80 ? -3.848 -15.898 2.287 1 86.62 80 LEU B CA 1
ATOM 1795 C C . LEU B 1 80 ? -4.238 -16.438 3.662 1 86.62 80 LEU B C 1
ATOM 1797 O O . LEU B 1 80 ? -4.273 -15.688 4.637 1 86.62 80 LEU B O 1
ATOM 1801 N N . SER B 1 81 ? -4.84 -17.516 3.746 1 74.56 81 SER B N 1
ATOM 1802 C CA . SER B 1 81 ? -5.152 -18.109 5.043 1 74.56 81 SER B CA 1
ATOM 1803 C C . SER B 1 81 ? -3.992 -18.953 5.559 1 74.56 81 SER B C 1
ATOM 1805 O O . SER B 1 81 ? -3.193 -19.453 4.773 1 74.56 81 SER B O 1
ATOM 1807 N N . SER B 1 82 ? -3.697 -18.672 6.816 1 64.94 82 SER B N 1
ATOM 1808 C CA . SER B 1 82 ? -2.605 -19.422 7.43 1 64.94 82 SER B CA 1
ATOM 1809 C C . SER B 1 82 ? -2.91 -20.906 7.465 1 64.94 82 SER B C 1
ATOM 1811 O O . SER B 1 82 ? -2.117 -21.703 7.98 1 64.94 82 SER B O 1
ATOM 1813 N N . SER B 1 83 ? -4.031 -21.188 6.902 1 58.47 83 SER B N 1
ATOM 1814 C CA . SER B 1 83 ? -4.215 -22.641 7.051 1 58.47 83 SER B CA 1
ATOM 1815 C C . SER B 1 83 ? -3.186 -23.406 6.234 1 58.47 83 SER B C 1
ATOM 1817 O O . SER B 1 83 ? -2.709 -22.922 5.207 1 58.47 83 SER B O 1
ATOM 1819 N N . VAL B 1 84 ? -2.527 -24.406 6.91 1 53.72 84 VAL B N 1
ATOM 1820 C CA . VAL B 1 84 ? -1.496 -25.328 6.457 1 53.72 84 VAL B CA 1
ATOM 1821 C C . VAL B 1 84 ? -1.748 -25.719 5 1 53.72 84 VAL B C 1
ATOM 1823 O O . VAL B 1 84 ? -0.825 -26.125 4.289 1 53.72 84 VAL B O 1
ATOM 1826 N N . THR B 1 85 ? -2.93 -25.516 4.68 1 55.28 85 THR B N 1
ATOM 1827 C CA . THR B 1 85 ? -3.236 -26.109 3.387 1 55.28 85 THR B CA 1
ATOM 1828 C C . THR B 1 85 ? -3.406 -25.031 2.316 1 55.28 85 THR B C 1
ATOM 1830 O O . THR B 1 85 ? -4.023 -25.281 1.276 1 55.28 85 THR B O 1
ATOM 1833 N N . VAL B 1 86 ? -2.807 -23.938 2.572 1 62.16 86 VAL B N 1
ATOM 1834 C CA . VAL B 1 86 ? -3.094 -22.953 1.542 1 62.16 86 VAL B CA 1
ATOM 1835 C C . VAL B 1 86 ? -2.289 -23.266 0.282 1 62.16 86 VAL B C 1
ATOM 1837 O O . VAL B 1 86 ? -1.066 -23.422 0.341 1 62.16 86 VAL B O 1
ATOM 1840 N N . SER B 1 87 ? -2.963 -23.688 -0.756 1 81.31 87 SER B N 1
ATOM 1841 C CA . SER B 1 87 ? -2.301 -23.859 -2.047 1 81.31 87 SER B CA 1
ATOM 1842 C C . SER B 1 87 ? -2.014 -22.516 -2.697 1 81.31 87 SER B C 1
ATOM 1844 O O . SER B 1 87 ? -2.938 -21.781 -3.066 1 81.31 87 SER B O 1
ATOM 1846 N N . ILE B 1 88 ? -0.761 -22.094 -2.684 1 89.69 88 ILE B N 1
ATOM 1847 C CA . ILE B 1 88 ? -0.315 -20.859 -3.318 1 89.69 88 ILE B CA 1
ATOM 1848 C C . ILE B 1 88 ? -0.284 -21.031 -4.832 1 89.69 88 ILE B C 1
ATOM 1850 O O . ILE B 1 88 ? 0.338 -21.969 -5.344 1 89.69 88 ILE B O 1
ATOM 1854 N N . PRO B 1 89 ? -0.979 -20.203 -5.562 1 93.5 89 PRO B N 1
ATOM 1855 C CA . PRO B 1 89 ? -0.931 -20.312 -7.023 1 93.5 89 PRO B CA 1
ATOM 1856 C C . PRO B 1 89 ? 0.49 -20.219 -7.578 1 93.5 89 PRO B C 1
ATOM 1858 O O . PRO B 1 89 ? 1.234 -19.297 -7.211 1 93.5 89 PRO B O 1
ATOM 1861 N N . GLN B 1 90 ? 0.814 -21.125 -8.461 1 95.56 90 GLN B N 1
ATOM 1862 C CA . GLN B 1 90 ? 2.148 -21.125 -9.055 1 95.56 90 GLN B CA 1
ATOM 1863 C C . GLN B 1 90 ? 2.414 -19.859 -9.836 1 95.56 90 GLN B C 1
ATOM 1865 O O . GLN B 1 90 ? 3.549 -19.375 -9.891 1 95.56 90 GLN B O 1
ATOM 1870 N N . SER B 1 91 ? 1.388 -19.312 -10.453 1 97.31 91 SER B N 1
ATOM 1871 C CA . SER B 1 91 ? 1.543 -18.078 -11.195 1 97.31 91 SER B CA 1
ATOM 1872 C C . SER B 1 91 ? 2.066 -16.953 -10.305 1 97.31 91 SER B C 1
ATOM 1874 O O . SER B 1 91 ? 2.865 -16.125 -10.734 1 97.31 91 SER B O 1
ATOM 1876 N N . LEU B 1 92 ? 1.602 -16.938 -9.078 1 97 92 LEU B N 1
ATOM 1877 C CA . LEU B 1 92 ? 2.062 -15.922 -8.125 1 97 92 LEU B CA 1
ATOM 1878 C C . LEU B 1 92 ? 3.537 -16.125 -7.789 1 97 92 LEU B C 1
ATOM 1880 O O . LEU B 1 92 ? 4.316 -15.172 -7.793 1 97 92 LEU B O 1
ATOM 1884 N N . VAL B 1 93 ? 3.877 -17.328 -7.547 1 96.88 93 VAL B N 1
ATOM 1885 C CA . VAL B 1 93 ? 5.258 -17.656 -7.219 1 96.88 93 VAL B CA 1
ATOM 1886 C C . VAL B 1 93 ? 6.176 -17.266 -8.375 1 96.88 93 VAL B C 1
ATOM 1888 O O . VAL B 1 93 ? 7.203 -16.609 -8.172 1 96.88 93 VAL B O 1
ATOM 1891 N N . ASN B 1 94 ? 5.77 -17.625 -9.562 1 97.38 94 ASN B N 1
ATOM 1892 C CA . ASN B 1 94 ? 6.555 -17.297 -10.75 1 97.38 94 ASN B CA 1
ATOM 1893 C C . ASN B 1 94 ? 6.664 -15.797 -10.945 1 97.38 94 ASN B C 1
ATOM 1895 O O . ASN B 1 94 ? 7.73 -15.289 -11.305 1 97.38 94 ASN B O 1
ATOM 1899 N N . PHE B 1 95 ? 5.605 -15.156 -10.742 1 96.94 95 PHE B N 1
ATOM 1900 C CA . PHE B 1 95 ? 5.543 -13.711 -10.93 1 96.94 95 PHE B CA 1
ATOM 1901 C C . PHE B 1 95 ? 6.52 -13 -10 1 96.94 95 PHE B C 1
ATOM 1903 O O . PHE B 1 95 ? 7.297 -12.148 -10.445 1 96.94 95 PHE B O 1
ATOM 1910 N N . LEU B 1 96 ? 6.555 -13.352 -8.758 1 97.5 96 LEU B N 1
ATOM 1911 C CA . LEU B 1 96 ? 7.379 -12.703 -7.742 1 97.5 96 LEU B CA 1
ATOM 1912 C C . LEU B 1 96 ? 8.852 -13.078 -7.914 1 97.5 96 LEU B C 1
ATOM 1914 O O . LEU B 1 96 ? 9.734 -12.344 -7.469 1 97.5 96 LEU B O 1
ATOM 1918 N N . SER B 1 97 ? 9.062 -14.156 -8.547 1 96.69 97 SER B N 1
ATOM 1919 C CA . SER B 1 97 ? 10.438 -14.625 -8.695 1 96.69 97 SER B CA 1
ATOM 1920 C C . SER B 1 97 ? 11.008 -14.25 -10.062 1 96.69 97 SER B C 1
ATOM 1922 O O . SER B 1 97 ? 12.156 -14.562 -10.367 1 96.69 97 SER B O 1
ATOM 1924 N N . HIS B 1 98 ? 10.203 -13.672 -10.875 1 94.5 98 HIS B N 1
ATOM 1925 C CA . HIS B 1 98 ? 10.625 -13.352 -12.234 1 94.5 98 HIS B CA 1
ATOM 1926 C C . HIS B 1 98 ? 11.797 -12.375 -12.227 1 94.5 98 HIS B C 1
ATOM 1928 O O . HIS B 1 98 ? 11.734 -11.336 -11.562 1 94.5 98 HIS B O 1
ATOM 1934 N N . PRO B 1 99 ? 12.844 -12.578 -12.984 1 92.44 99 PRO B N 1
ATOM 1935 C CA . PRO B 1 99 ? 14.07 -11.773 -12.898 1 92.44 99 PRO B CA 1
ATOM 1936 C C . PRO B 1 99 ? 13.891 -10.359 -13.445 1 92.44 99 PRO B C 1
ATOM 1938 O O . PRO B 1 99 ? 14.609 -9.445 -13.039 1 92.44 99 PRO B O 1
ATOM 1941 N N . ASN B 1 100 ? 12.961 -10.109 -14.242 1 90.44 100 ASN B N 1
ATOM 1942 C CA . ASN B 1 100 ? 12.797 -8.805 -14.883 1 90.44 100 ASN B CA 1
ATOM 1943 C C . ASN B 1 100 ? 11.75 -7.957 -14.156 1 90.44 100 ASN B C 1
ATOM 1945 O O . ASN B 1 100 ? 11.438 -6.844 -14.586 1 90.44 100 ASN B O 1
ATOM 1949 N N . TYR B 1 101 ? 11.156 -8.508 -13.133 1 94 101 TYR B N 1
ATOM 1950 C CA . TYR B 1 101 ? 10.164 -7.758 -12.375 1 94 101 TYR B CA 1
ATOM 1951 C C . TYR B 1 101 ? 10.734 -7.281 -11.047 1 94 101 TYR B C 1
ATOM 1953 O O . TYR B 1 101 ? 11.438 -8.031 -10.359 1 94 101 TYR B O 1
ATOM 1961 N N . THR B 1 102 ? 10.555 -6.008 -10.781 1 94.94 102 THR B N 1
ATOM 1962 C CA . THR B 1 102 ? 10.977 -5.41 -9.516 1 94.94 102 THR B CA 1
ATOM 1963 C C . THR B 1 102 ? 9.766 -4.926 -8.719 1 94.94 102 THR B C 1
ATOM 1965 O O . THR B 1 102 ? 8.898 -4.23 -9.25 1 94.94 102 THR B O 1
ATOM 1968 N N . PHE B 1 103 ? 9.711 -5.363 -7.543 1 96.69 103 PHE B N 1
ATOM 1969 C CA . PHE B 1 103 ? 8.617 -4.988 -6.652 1 96.69 103 PHE B CA 1
ATOM 1970 C C . PHE B 1 103 ? 9.062 -3.902 -5.68 1 96.69 103 PHE B C 1
ATOM 1972 O O . PHE B 1 103 ? 10.148 -3.984 -5.102 1 96.69 103 PHE B O 1
ATOM 1979 N N . VAL B 1 104 ? 8.234 -2.875 -5.562 1 95.94 104 VAL B N 1
ATOM 1980 C CA . VAL B 1 104 ? 8.555 -1.74 -4.703 1 95.94 104 VAL B CA 1
ATOM 1981 C C . VAL B 1 104 ? 7.484 -1.58 -3.629 1 95.94 104 VAL B C 1
ATOM 1983 O O . VAL B 1 104 ? 6.312 -1.883 -3.863 1 95.94 104 VAL B O 1
ATOM 1986 N N . GLY B 1 105 ? 7.785 -1.123 -2.439 1 95.12 105 GLY B N 1
ATOM 1987 C CA . GLY B 1 105 ? 6.855 -0.867 -1.351 1 95.12 105 GLY B CA 1
ATOM 1988 C C . GLY B 1 105 ? 7.539 -0.444 -0.065 1 95.12 105 GLY B C 1
ATOM 1989 O O . GLY B 1 105 ? 8.766 -0.51 0.04 1 95.12 105 GLY B O 1
ATOM 1990 N N . ILE B 1 106 ? 6.777 -0.032 0.883 1 92.81 106 ILE B N 1
ATOM 1991 C CA . ILE B 1 106 ? 7.289 0.306 2.207 1 92.81 106 ILE B CA 1
ATOM 1992 C C . ILE B 1 106 ? 7.305 -0.94 3.088 1 92.81 106 ILE B C 1
ATOM 1994 O O . ILE B 1 106 ? 6.301 -1.649 3.188 1 92.81 106 ILE B O 1
ATOM 1998 N N . GLY B 1 107 ? 8.477 -1.169 3.756 1 90.25 107 GLY B N 1
ATOM 1999 C CA . GLY B 1 107 ? 8.586 -2.354 4.59 1 90.25 107 GLY B CA 1
ATOM 2000 C C . GLY B 1 107 ? 8.641 -3.643 3.793 1 90.25 107 GLY B C 1
ATOM 2001 O O . GLY B 1 107 ? 8.359 -4.719 4.324 1 90.25 107 GLY B O 1
ATOM 2002 N N . ILE B 1 108 ? 8.93 -3.512 2.541 1 93.44 108 ILE B N 1
ATOM 2003 C CA . ILE B 1 108 ? 8.781 -4.645 1.631 1 93.44 108 ILE B CA 1
ATOM 2004 C C . ILE B 1 108 ? 9.805 -5.723 1.984 1 93.44 108 ILE B C 1
ATOM 2006 O O . ILE B 1 108 ? 9.523 -6.918 1.852 1 93.44 108 ILE B O 1
ATOM 2010 N N . LYS B 1 109 ? 10.945 -5.422 2.432 1 90.69 109 LYS B N 1
ATOM 2011 C CA . LYS B 1 109 ? 11.93 -6.434 2.791 1 90.69 109 LYS B CA 1
ATOM 2012 C C . LYS B 1 109 ? 11.43 -7.32 3.924 1 90.69 109 LYS B C 1
ATOM 2014 O O . LYS B 1 109 ? 11.555 -8.547 3.861 1 90.69 109 LYS B O 1
ATOM 2019 N N . ASP B 1 110 ? 10.844 -6.707 4.898 1 88 110 ASP B N 1
ATOM 2020 C CA . ASP B 1 110 ? 10.242 -7.473 5.984 1 88 110 ASP B CA 1
ATOM 2021 C C . ASP B 1 110 ? 9.039 -8.273 5.488 1 88 110 ASP B C 1
ATOM 2023 O O . ASP B 1 110 ? 8.859 -9.43 5.879 1 88 110 ASP B O 1
ATOM 2027 N N . ASN B 1 111 ? 8.273 -7.602 4.676 1 90.81 111 ASN B N 1
ATOM 2028 C CA . ASN B 1 111 ? 7.086 -8.258 4.141 1 90.81 111 ASN B CA 1
ATOM 2029 C C . ASN B 1 111 ? 7.441 -9.523 3.363 1 90.81 111 ASN B C 1
ATOM 2031 O O . ASN B 1 111 ? 6.832 -10.57 3.57 1 90.81 111 ASN B O 1
ATOM 2035 N N . VAL B 1 112 ? 8.43 -9.406 2.496 1 93.19 112 VAL B N 1
ATOM 2036 C CA . VAL B 1 112 ? 8.844 -10.539 1.674 1 93.19 112 VAL B CA 1
ATOM 2037 C C . VAL B 1 112 ? 9.445 -11.633 2.559 1 93.19 112 VAL B C 1
ATOM 2039 O O . VAL B 1 112 ? 9.211 -12.82 2.334 1 93.19 112 VAL B O 1
ATOM 2042 N N . THR B 1 113 ? 10.211 -11.266 3.541 1 91.62 113 THR B N 1
ATOM 2043 C CA . THR B 1 113 ? 10.773 -12.227 4.484 1 91.62 113 THR B CA 1
ATOM 2044 C C . THR B 1 113 ? 9.672 -12.977 5.215 1 91.62 113 THR B C 1
ATOM 2046 O O . THR B 1 113 ? 9.727 -14.203 5.344 1 91.62 113 THR B O 1
ATOM 2049 N N . ASP B 1 114 ? 8.672 -12.266 5.664 1 88.12 114 ASP B N 1
ATOM 2050 C CA . ASP B 1 114 ? 7.574 -12.867 6.414 1 88.12 114 ASP B CA 1
ATOM 2051 C C . ASP B 1 114 ? 6.793 -13.852 5.551 1 88.12 114 ASP B C 1
ATOM 2053 O O . ASP B 1 114 ? 6.449 -14.945 6.004 1 88.12 114 ASP B O 1
ATOM 2057 N N . ILE B 1 115 ? 6.48 -13.461 4.336 1 90.62 115 ILE B N 1
ATOM 2058 C CA . ILE B 1 115 ? 5.68 -14.352 3.496 1 90.62 115 ILE B CA 1
ATOM 2059 C C . ILE B 1 115 ? 6.504 -15.578 3.111 1 90.62 115 ILE B C 1
ATOM 2061 O O . ILE B 1 115 ? 5.957 -16.672 2.947 1 90.62 115 ILE B O 1
ATOM 2065 N N . LYS B 1 116 ? 7.801 -15.398 2.932 1 92.44 116 LYS B N 1
ATOM 2066 C CA . LYS B 1 116 ? 8.672 -16.547 2.699 1 92.44 116 LYS B CA 1
ATOM 2067 C C . LYS B 1 116 ? 8.641 -17.5 3.889 1 92.44 116 LYS B C 1
ATOM 2069 O O . LYS B 1 116 ? 8.492 -18.719 3.715 1 92.44 116 LYS B O 1
ATOM 2074 N N . ASN B 1 117 ? 8.734 -16.969 5.047 1 88.06 117 ASN B N 1
ATOM 2075 C CA . ASN B 1 117 ? 8.789 -17.766 6.266 1 88.06 117 ASN B CA 1
ATOM 2076 C C . ASN B 1 117 ? 7.469 -18.5 6.516 1 88.06 117 ASN B C 1
ATOM 2078 O O . ASN B 1 117 ? 7.465 -19.656 6.945 1 88.06 117 ASN B O 1
ATOM 2082 N N . VAL B 1 118 ? 6.398 -17.859 6.266 1 84.31 118 VAL B N 1
ATOM 2083 C CA . VAL B 1 118 ? 5.094 -18.391 6.637 1 84.31 118 VAL B CA 1
ATOM 2084 C C . VAL B 1 118 ? 4.531 -19.234 5.488 1 84.31 118 VAL B C 1
ATOM 2086 O O . VAL B 1 118 ? 3.945 -20.297 5.715 1 84.31 118 VAL B O 1
ATOM 2089 N N . TYR B 1 119 ? 4.805 -18.781 4.23 1 87.25 119 TYR B N 1
ATOM 2090 C CA . TYR B 1 119 ? 4.125 -19.438 3.113 1 87.25 119 TYR B CA 1
ATOM 2091 C C . TYR B 1 119 ? 5.133 -20.031 2.143 1 87.25 119 TYR B C 1
ATOM 2093 O O . TYR B 1 119 ? 4.746 -20.703 1.176 1 87.25 119 TYR B O 1
ATOM 2101 N N . GLY B 1 120 ? 6.363 -19.75 2.342 1 89.25 120 GLY B N 1
ATOM 2102 C CA . GLY B 1 120 ? 7.383 -20.281 1.449 1 89.25 120 GLY B CA 1
ATOM 2103 C C . GLY B 1 120 ? 7.473 -19.516 0.136 1 89.25 120 GLY B C 1
ATOM 2104 O O . GLY B 1 120 ? 8.039 -20.031 -0.837 1 89.25 120 GLY B O 1
ATOM 2105 N N . ILE B 1 121 ? 6.875 -18.359 0.049 1 93.12 121 ILE B N 1
ATOM 2106 C CA . ILE B 1 121 ? 6.848 -17.562 -1.172 1 93.12 121 ILE B CA 1
ATOM 2107 C C . ILE B 1 121 ? 8.023 -16.594 -1.181 1 93.12 121 ILE B C 1
ATOM 2109 O O . ILE B 1 121 ? 8.188 -15.789 -0.259 1 93.12 121 ILE B O 1
ATOM 2113 N N . GLY B 1 122 ? 8.805 -16.656 -2.287 1 95 122 GLY B N 1
ATOM 2114 C CA . GLY B 1 122 ? 9.93 -15.742 -2.422 1 95 122 GLY B CA 1
ATOM 2115 C C . GLY B 1 122 ? 9.656 -14.594 -3.373 1 95 122 GLY B C 1
ATOM 2116 O O . GLY B 1 122 ? 8.688 -14.633 -4.133 1 95 122 GLY B O 1
ATOM 2117 N N . CYS B 1 123 ? 10.461 -13.617 -3.305 1 97.06 123 CYS B N 1
ATOM 2118 C CA . CYS B 1 123 ? 10.484 -12.461 -4.191 1 97.06 123 CYS B CA 1
ATOM 2119 C C . CYS B 1 123 ? 11.906 -12.133 -4.633 1 97.06 123 CYS B C 1
ATOM 2121 O O . CYS B 1 123 ? 12.766 -11.859 -3.801 1 97.06 123 CYS B O 1
ATOM 2123 N N . ARG B 1 124 ? 12.141 -12.102 -5.875 1 96.06 124 ARG B N 1
ATOM 2124 C CA . ARG B 1 124 ? 13.508 -12.016 -6.375 1 96.06 124 ARG B CA 1
ATOM 2125 C C . ARG B 1 124 ? 14.031 -10.594 -6.285 1 96.06 124 ARG B C 1
ATOM 2127 O O . ARG B 1 124 ? 15.18 -10.367 -5.883 1 96.06 124 ARG B O 1
ATOM 2134 N N . ASN B 1 125 ? 13.312 -9.625 -6.793 1 96.31 125 ASN B N 1
ATOM 2135 C CA . ASN B 1 125 ? 13.742 -8.234 -6.805 1 96.31 125 ASN B CA 1
ATOM 2136 C C . ASN B 1 125 ? 12.781 -7.344 -6.02 1 96.31 125 ASN B C 1
ATOM 2138 O O . ASN B 1 125 ? 11.617 -7.207 -6.395 1 96.31 125 ASN B O 1
ATOM 2142 N N . ALA B 1 126 ? 13.273 -6.754 -4.934 1 95.75 126 ALA B N 1
ATOM 2143 C CA . ALA B 1 126 ? 12.5 -5.859 -4.082 1 95.75 126 ALA B CA 1
ATOM 2144 C C . ALA B 1 126 ? 13.258 -4.566 -3.805 1 95.75 126 ALA B C 1
ATOM 2146 O O . ALA B 1 126 ? 14.469 -4.59 -3.564 1 95.75 126 ALA B O 1
ATOM 2147 N N . VAL B 1 127 ? 12.586 -3.463 -3.879 1 94.12 127 VAL B N 1
ATOM 2148 C CA . VAL B 1 127 ? 13.141 -2.148 -3.586 1 94.12 127 VAL B CA 1
ATOM 2149 C C . VAL B 1 127 ? 12.375 -1.504 -2.434 1 94.12 127 VAL B C 1
ATOM 2151 O O . VAL B 1 127 ? 11.164 -1.312 -2.518 1 94.12 127 VAL B O 1
ATOM 2154 N N . GLU B 1 128 ? 13.078 -1.157 -1.411 1 93.75 128 GLU B N 1
ATOM 2155 C CA . GLU B 1 128 ? 12.508 -0.509 -0.233 1 93.75 128 GLU B CA 1
ATOM 2156 C C . GLU B 1 128 ? 12.312 0.986 -0.467 1 93.75 128 GLU B C 1
ATOM 2158 O O . GLU B 1 128 ? 13.25 1.687 -0.863 1 93.75 128 GLU B O 1
ATOM 2163 N N . LEU B 1 129 ? 11.055 1.411 -0.141 1 92 129 LEU B N 1
ATOM 2164 C CA . LEU B 1 129 ? 10.758 2.832 -0.283 1 92 129 LEU B CA 1
ATOM 2165 C C . LEU B 1 129 ? 10.781 3.529 1.072 1 92 129 LEU B C 1
ATOM 2167 O O . LEU B 1 129 ? 10.867 4.758 1.142 1 92 129 LEU B O 1
ATOM 2171 N N . GLY B 1 130 ? 10.531 2.752 2.135 1 83.75 130 GLY B N 1
ATOM 2172 C CA . GLY B 1 130 ? 10.406 3.32 3.469 1 83.75 130 GLY B CA 1
ATOM 2173 C C . GLY B 1 130 ? 11.711 3.9 3.99 1 83.75 130 GLY B C 1
ATOM 2174 O O . GLY B 1 130 ? 12.758 3.73 3.371 1 83.75 130 GLY B O 1
ATOM 2175 N N . PRO B 1 131 ? 11.508 4.719 5.02 1 75.69 131 PRO B N 1
ATOM 2176 C CA . PRO B 1 131 ? 12.656 5.418 5.594 1 75.69 131 PRO B CA 1
ATOM 2177 C C . PRO B 1 131 ? 13.562 4.492 6.402 1 75.69 131 PRO B C 1
ATOM 2179 O O . PRO B 1 131 ? 14.656 4.898 6.816 1 75.69 131 PRO B O 1
ATOM 2182 N N . TRP B 1 132 ? 13.086 3.334 6.727 1 67.5 132 TRP B N 1
ATOM 2183 C CA . TRP B 1 132 ? 13.812 2.5 7.68 1 67.5 132 TRP B CA 1
ATOM 2184 C C . TRP B 1 132 ? 14.734 1.525 6.953 1 67.5 132 TR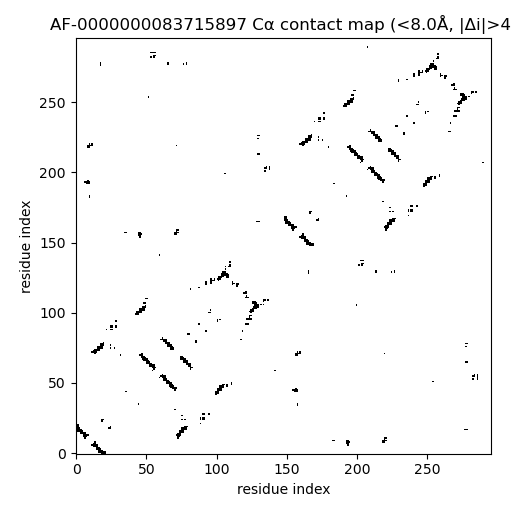P B C 1
ATOM 2186 O O . TRP B 1 132 ? 14.422 1.058 5.859 1 67.5 132 TRP B O 1
ATOM 2196 N N . ALA B 1 133 ? 15.961 1.767 7.391 1 54.19 133 ALA B N 1
ATOM 2197 C CA . ALA B 1 133 ? 16.797 0.644 6.984 1 54.19 133 ALA B CA 1
ATOM 2198 C C . ALA B 1 133 ? 16.219 -0.681 7.473 1 54.19 133 ALA B C 1
ATOM 2200 O O . ALA B 1 133 ? 15.375 -0.702 8.367 1 54.19 133 ALA B O 1
ATOM 2201 N N . ALA B 1 134 ? 16.594 -1.723 6.863 1 44.22 134 ALA B N 1
ATOM 2202 C CA . ALA B 1 134 ? 16.109 -3.047 7.234 1 44.22 134 ALA B CA 1
ATOM 2203 C C . ALA B 1 134 ? 15.898 -3.156 8.742 1 44.22 134 ALA B C 1
ATOM 2205 O O . ALA B 1 134 ? 16.75 -2.719 9.523 1 44.22 134 ALA B O 1
ATOM 2206 N N . ARG B 1 135 ? 14.648 -3.174 9.109 1 41.44 135 ARG B N 1
ATOM 2207 C CA . ARG B 1 135 ? 14.359 -3.4 10.516 1 41.44 135 ARG B CA 1
ATOM 2208 C C . ARG B 1 135 ? 15.086 -4.641 11.031 1 41.44 135 ARG B C 1
ATOM 2210 O O . ARG B 1 135 ? 15.359 -5.57 10.273 1 41.44 135 ARG B O 1
ATOM 2217 N N . VAL B 1 136 ? 15.891 -4.457 12.039 1 34.19 136 VAL B N 1
ATOM 2218 C CA . VAL B 1 136 ? 16.078 -5.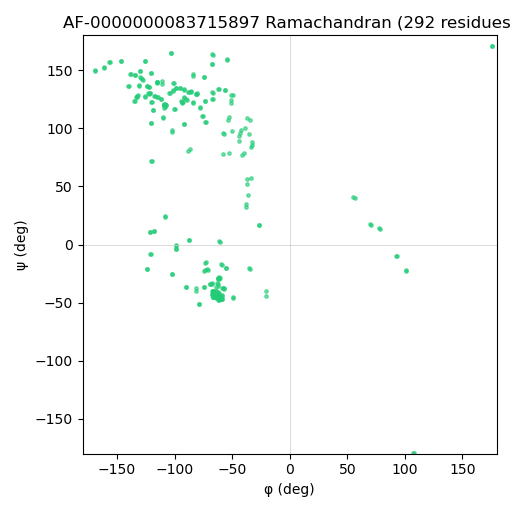637 12.883 1 34.19 136 VAL B CA 1
ATOM 2219 C C . VAL B 1 136 ? 14.711 -6.164 13.328 1 34.19 136 VAL B C 1
ATOM 2221 O O . VAL B 1 136 ? 13.828 -5.387 13.688 1 34.19 136 VAL B O 1
ATOM 2224 N N . TYR B 1 137 ? 14.273 -7.289 12.781 1 33.84 137 TYR B N 1
ATOM 2225 C CA . TYR B 1 137 ? 13.07 -8.016 13.188 1 33.84 137 TYR B CA 1
ATOM 2226 C C . TYR B 1 137 ? 12.836 -7.879 14.688 1 33.84 137 TYR B C 1
ATOM 2228 O O . TYR B 1 137 ? 13.75 -8.078 15.484 1 33.84 137 TYR B O 1
ATOM 2236 N N . CYS B 1 138 ? 12.281 -6.949 15.102 1 30.11 138 CYS B N 1
ATOM 2237 C CA . CYS B 1 138 ? 11.82 -7.242 16.453 1 30.11 138 CYS B CA 1
ATOM 2238 C C . CYS B 1 138 ? 11.195 -8.633 16.531 1 30.11 138 CYS B C 1
ATOM 2240 O O . CYS B 1 138 ? 10.281 -8.945 15.766 1 30.11 138 CYS B O 1
ATOM 2242 N N . SER B 1 139 ? 12.008 -9.602 16.891 1 29.28 139 SER B N 1
ATOM 2243 C CA . SER B 1 139 ? 11.641 -10.953 17.312 1 29.28 139 SER B CA 1
ATOM 2244 C C . SER B 1 139 ? 10.375 -10.945 18.156 1 29.28 139 SER B C 1
ATOM 2246 O O . SER B 1 139 ? 10.414 -10.617 19.344 1 29.28 139 SER B O 1
ATOM 2248 N N . THR B 1 140 ? 9.453 -10.195 18.062 1 29.95 140 THR B N 1
ATOM 2249 C CA . THR B 1 140 ? 8.414 -10.75 18.922 1 29.95 140 THR B CA 1
ATOM 2250 C C . THR B 1 140 ? 8.188 -12.227 18.625 1 29.95 140 THR B C 1
ATOM 2252 O O . THR B 1 140 ? 7.863 -12.586 17.484 1 29.95 140 THR B O 1
ATOM 2255 N N . ARG B 1 141 ? 8.789 -13.141 19.406 1 27.67 141 ARG B N 1
ATOM 2256 C CA . ARG B 1 141 ? 8.328 -14.492 19.734 1 27.67 141 ARG B CA 1
ATOM 2257 C C . ARG B 1 141 ? 6.805 -14.547 19.797 1 27.67 141 ARG B C 1
ATOM 2259 O O . ARG B 1 141 ? 6.184 -13.844 20.594 1 27.67 141 ARG B O 1
ATOM 2266 N N . MET B 1 142 ? 6.086 -14.75 18.922 1 27.02 142 MET B N 1
ATOM 2267 C CA . MET B 1 142 ? 4.906 -15.586 19.094 1 27.02 142 MET B CA 1
ATOM 2268 C C . MET B 1 142 ? 5.215 -16.766 20.016 1 27.02 142 MET B C 1
ATOM 2270 O O . MET B 1 142 ? 5.672 -17.812 19.547 1 27.02 142 MET B O 1
ATOM 2274 N N . SER B 1 143 ? 6.062 -16.656 21.062 1 25.78 143 SER B N 1
ATOM 2275 C CA . SER B 1 143 ? 6.051 -17.703 22.078 1 25.78 143 SER B CA 1
ATOM 2276 C C . SER B 1 143 ? 4.668 -17.844 22.703 1 25.78 143 SER B C 1
ATOM 2278 O O . SER B 1 143 ? 4.078 -16.859 23.172 1 25.78 143 SER B O 1
ATOM 2280 N N . TYR B 1 144 ? 3.865 -18.781 22.219 1 23.25 144 TYR B N 1
ATOM 2281 C CA . TYR B 1 144 ? 2.963 -19.672 22.922 1 23.25 144 TYR B CA 1
ATOM 2282 C C . TYR B 1 144 ? 3.57 -20.109 24.25 1 23.25 144 TYR B C 1
ATOM 2284 O O . TYR B 1 144 ? 4.492 -20.922 24.281 1 23.25 144 TYR B O 1
ATOM 2292 N N . TYR B 1 145 ? 3.967 -19.344 25.172 1 23.61 145 TYR B N 1
ATOM 2293 C CA . TYR B 1 145 ? 4.184 -19.938 26.484 1 23.61 145 TYR B CA 1
ATOM 2294 C C . TYR B 1 145 ? 2.908 -20.594 27.016 1 23.61 145 TYR B C 1
ATOM 2296 O O . TYR B 1 145 ? 1.88 -19.922 27.156 1 23.61 145 TYR B O 1
ATOM 2304 N N . GLY B 1 146 ? 2.611 -21.828 26.469 1 20.97 146 GLY B N 1
ATOM 2305 C CA . GLY B 1 146 ? 2.029 -22.906 27.25 1 20.97 146 GLY B CA 1
ATOM 2306 C C . GLY B 1 146 ? 2.537 -22.953 28.688 1 20.97 146 GLY B C 1
ATOM 2307 O O . GLY B 1 146 ? 3.748 -22.922 28.922 1 20.97 146 GLY B O 1
ATOM 2308 N N . VAL B 1 147 ? 1.883 -22.375 29.672 1 20.61 147 VAL B N 1
ATOM 2309 C CA . VAL B 1 147 ? 1.87 -22.875 31.047 1 20.61 147 VAL B CA 1
ATOM 2310 C C . VAL B 1 147 ? 1.808 -24.391 31.047 1 20.61 147 VAL B C 1
ATOM 2312 O O . VAL B 1 147 ? 1.012 -24.984 30.312 1 20.61 147 VAL B O 1
ATOM 2315 N N . ASP B 1 148 ? 2.957 -24.906 31.25 1 19.59 148 ASP B N 1
ATOM 2316 C CA . ASP B 1 148 ? 2.84 -26.125 32.062 1 19.59 148 ASP B CA 1
ATOM 2317 C C . ASP B 1 148 ? 2.23 -25.812 33.438 1 19.59 148 ASP B C 1
ATOM 2319 O O . ASP B 1 148 ? 2.486 -24.75 34 1 19.59 148 ASP B O 1
#

Solvent-accessible surface area (backbone atoms only — not comparable to full-atom values): 16461 Å² total; per-residue (Å²): 106,65,52,74,51,71,43,57,15,72,84,40,58,34,43,34,36,33,37,65,40,60,68,61,50,45,53,51,52,52,51,59,53,51,59,47,57,71,50,74,63,100,57,71,41,40,28,41,38,48,71,46,78,42,49,36,85,83,31,74,82,38,32,36,36,29,42,36,41,29,37,71,47,37,34,44,34,35,62,40,60,51,54,91,73,60,79,74,54,63,62,56,46,50,56,37,47,30,88,55,37,32,33,34,24,62,58,32,67,59,45,44,49,48,41,27,72,75,70,66,42,61,63,64,38,75,43,73,61,44,91,64,64,82,72,67,72,60,74,70,72,81,67,77,76,70,79,123,105,65,51,75,50,71,44,56,15,73,84,40,58,32,44,35,37,34,34,66,40,59,68,62,52,46,53,51,52,50,50,58,53,51,59,48,56,70,51,74,64,100,58,70,41,40,29,42,39,46,70,46,78,43,52,37,89,82,31,72,82,38,32,37,35,30,42,37,39,30,37,72,45,37,32,45,33,35,63,40,59,51,53,90,72,60,80,73,54,63,60,57,46,51,57,37,46,30,88,55,37,34,32,34,24,62,58,34,67,60,46,45,51,49,41,26,73,76,70,64,41,60,63,65,38,75,44,71,62,44,90,65,65,82,72,70,72,53,72,72,71,82,66,78,75,72,78,125

Foldseek 3Di:
DKDWDWDQDPNAIEIEIEDADQVVVLVVLVVLVVVVVVVPDPAAQEKEWDKDWDADPVGPCWIKMWIWIGRRRYIYIHIDTLPPPRDDHVSQLCSQQPPRYAYEDALVVVVQVVCCVRPVRHGNHYDHDDPDDNDPPPPPPPPPPPDD/DKDWDWDQDPNAIEIEIEDADQVVVLVVLVVLVVVVVVVPDPAAQEKEWDKDWDADPVAPCWIKMWIWIGRRRYIYIHIDTLPPPTDDHVSQLCSQQPPRYAYEDACVVVVQVVCCVRPVRHGNHYDHDDPDDNDPPPPPPSPPPDDD

Nearest PDB structures (foldseek):
  1vk0-assembly1_C  TM=7.372E-01  e=1.626E-06  Arabidopsis thaliana
  6k1e-assembly1_A  TM=7.900E-01  e=3.269E-06  Homo sapiens
  6k1c-assembly1_B  TM=7.806E-01  e=1.164E-05  Homo sapiens
  2fbv-assembly1_A  TM=7.390E-01  e=6.167E-06  Homo sapiens
  5juu-assembly1_PA  TM=4.718E-01  e=2.643E-01  Saccharomyces cerevisiae